Protein AF-A0A8S8YPQ6-F1 (afdb_monomer_lite)

Secondary structure (DSSP, 8-state):
--PPPGGGPPPGGG--S--GGG--EEESSHHHHHHHHHHHHHHHHTEEESSSEE-SS-EEETT---HHHHHHHHHHHHSS-EEEHHHHHHHHHGGGHHHH-SSS--SPPPHHHHHHHHHHHHHHHHHS---GGGHHHHHHTT--TTTHHHHHHHHHHHHHHTTSHHHHHHHHHHHHHSTHHHHHHHHHTB-TTSSBPHHHHHHHHHTTS-HHHHHHHHHHHHHHHHHHHHHHHHH-SS--TT-S-TTSHHHHHHHHHHH---SSHHHHHHHHHHHHT--

Sequence (279 aa):
MVTAPASERTNLQDWDGLLPSEVVLLTFTNRAADEMKDRLRRTISRIRPGPLGEDSKHRYDPRVKSQGFIEQLLTLLEDAPIGTIDSFLSQLVSPYRGKLGDALSRENVSDAARAILVETSLRTIWRLASDRSRIGDAVDAGIPAHIATEVLSARDRVAQHYSGRTSASRVLRALVGKSVFVEESSRKVMDEEGNVDRDKLLAMIMSSIEEADIDEQAERVQKIIRVVFETIKECIQTPSASGWAAETRMACLEELDRTGPPTDSWGKLCWMGHVLTVP

Radius of gyration: 28.09 Å; chains: 1; bounding box: 68×52×74 Å

Structure (mmCIF, N/CA/C/O backbone):
data_AF-A0A8S8YPQ6-F1
#
_entry.id   AF-A0A8S8YPQ6-F1
#
loop_
_atom_site.group_PDB
_atom_site.id
_atom_site.type_symbol
_atom_site.label_atom_id
_atom_site.label_alt_id
_atom_site.label_comp_id
_atom_site.label_asym_id
_atom_site.label_entity_id
_atom_site.label_seq_id
_atom_site.pdbx_PDB_ins_code
_atom_site.Cartn_x
_atom_site.Cartn_y
_atom_site.Cartn_z
_atom_site.occupancy
_atom_site.B_iso_or_equiv
_atom_site.auth_seq_id
_atom_site.auth_comp_id
_atom_site.auth_asym_id
_atom_site.auth_atom_id
_atom_site.pdbx_PDB_model_num
ATOM 1 N N . MET A 1 1 ? 8.132 20.232 -25.615 1.00 40.09 1 MET A N 1
ATOM 2 C CA . MET A 1 1 ? 9.368 19.432 -25.744 1.00 40.09 1 MET A CA 1
ATOM 3 C C . MET A 1 1 ? 9.421 18.886 -27.156 1.00 40.09 1 MET A C 1
ATOM 5 O O . MET A 1 1 ? 8.463 18.249 -27.571 1.00 40.09 1 MET A O 1
ATOM 9 N N . VAL A 1 2 ? 10.470 19.208 -27.914 1.00 37.50 2 VAL A N 1
ATOM 10 C CA . VAL A 1 2 ? 10.676 18.650 -29.257 1.00 37.50 2 VAL A CA 1
ATOM 11 C C . VAL A 1 2 ? 11.224 17.242 -29.062 1.00 37.50 2 VAL A C 1
ATOM 13 O O . VAL A 1 2 ? 12.357 17.078 -28.627 1.00 37.50 2 VAL A O 1
ATOM 16 N N . THR A 1 3 ? 10.404 16.223 -29.302 1.00 46.78 3 THR A N 1
ATOM 17 C CA . THR A 1 3 ? 10.884 14.840 -29.347 1.00 46.78 3 THR A CA 1
ATOM 18 C C . THR A 1 3 ? 11.813 14.664 -30.544 1.00 46.78 3 THR A C 1
ATOM 20 O O . THR A 1 3 ? 11.445 15.065 -31.649 1.00 46.78 3 THR A O 1
ATOM 23 N N . ALA A 1 4 ? 12.968 14.029 -30.335 1.00 46.19 4 ALA A N 1
ATOM 24 C CA . ALA A 1 4 ? 13.895 13.651 -31.399 1.00 46.19 4 ALA A CA 1
ATOM 25 C C . ALA A 1 4 ? 13.174 12.892 -32.543 1.00 46.19 4 ALA A C 1
ATOM 27 O O . ALA A 1 4 ? 12.188 12.176 -32.278 1.00 46.19 4 ALA A O 1
ATOM 28 N N . PRO A 1 5 ? 13.627 13.058 -33.803 1.00 50.69 5 PRO A N 1
ATOM 29 C CA . PRO A 1 5 ? 13.020 12.422 -34.969 1.00 50.69 5 PRO A CA 1
ATOM 30 C C . PRO A 1 5 ? 12.987 10.895 -34.819 1.00 50.69 5 PRO A C 1
ATOM 32 O O . PRO A 1 5 ? 13.851 10.293 -34.184 1.00 50.69 5 PRO A O 1
ATOM 35 N N . ALA A 1 6 ? 11.975 10.251 -35.410 1.00 54.47 6 ALA A N 1
ATOM 36 C CA . ALA A 1 6 ? 11.729 8.813 -35.258 1.00 54.47 6 ALA A CA 1
ATOM 37 C C . ALA A 1 6 ? 12.923 7.924 -35.666 1.00 54.47 6 ALA A C 1
ATOM 39 O O . ALA A 1 6 ? 13.038 6.815 -35.159 1.00 54.47 6 ALA A O 1
ATOM 40 N N . SER A 1 7 ? 13.830 8.417 -36.520 1.00 51.34 7 SER A N 1
ATOM 41 C CA . SER A 1 7 ? 15.036 7.698 -36.953 1.00 51.34 7 SER A CA 1
ATOM 42 C C . SER A 1 7 ? 16.126 7.574 -35.882 1.00 51.34 7 SER A C 1
ATOM 44 O O . SER A 1 7 ? 17.046 6.786 -36.060 1.00 51.34 7 SER A O 1
ATOM 46 N N . GLU A 1 8 ? 16.062 8.349 -34.794 1.00 55.31 8 GLU A N 1
ATOM 47 C CA . GLU A 1 8 ? 17.052 8.313 -33.702 1.00 55.31 8 GLU A CA 1
ATOM 48 C C . GLU A 1 8 ? 16.555 7.562 -32.456 1.00 55.31 8 GLU A C 1
ATOM 50 O O . GLU A 1 8 ? 17.304 7.409 -31.485 1.00 55.31 8 GLU A O 1
ATOM 55 N N . ARG A 1 9 ? 15.300 7.095 -32.478 1.00 60.25 9 ARG A N 1
ATOM 56 C CA . ARG A 1 9 ? 14.681 6.332 -31.392 1.00 60.25 9 ARG A CA 1
ATOM 57 C C . ARG A 1 9 ? 15.128 4.879 -31.467 1.00 60.25 9 ARG A C 1
ATOM 59 O O . ARG A 1 9 ? 14.845 4.192 -32.443 1.00 60.25 9 ARG A O 1
ATOM 66 N N . THR A 1 10 ? 15.789 4.410 -30.418 1.00 68.12 10 THR A N 1
ATOM 67 C CA . THR A 1 10 ? 16.127 2.992 -30.275 1.00 68.12 10 THR A CA 1
ATOM 68 C C . THR A 1 10 ? 14.896 2.243 -29.769 1.00 68.12 10 THR A C 1
ATOM 70 O O . THR A 1 10 ? 14.124 2.788 -28.972 1.00 68.12 10 THR A O 1
ATOM 73 N N . ASN A 1 11 ? 14.694 1.006 -30.228 1.00 75.12 11 ASN A N 1
ATOM 74 C CA . ASN A 1 11 ? 13.722 0.113 -29.609 1.00 75.12 11 ASN A CA 1
ATOM 75 C C . ASN A 1 11 ? 14.194 -0.201 -28.182 1.00 75.12 11 ASN A C 1
ATOM 77 O O . ASN A 1 11 ? 15.289 -0.723 -27.992 1.00 75.12 11 ASN A O 1
ATOM 81 N N . LEU A 1 12 ? 13.380 0.145 -27.184 1.00 73.81 12 LEU A N 1
ATOM 82 C CA . LEU A 1 12 ? 13.720 -0.055 -25.774 1.00 73.81 12 LEU A CA 1
ATOM 83 C C . LEU A 1 12 ? 13.821 -1.543 -25.404 1.00 73.81 12 LEU A C 1
ATOM 85 O O . LEU A 1 12 ? 14.496 -1.863 -24.438 1.00 73.81 12 LEU A O 1
ATOM 89 N N . GLN A 1 13 ? 13.202 -2.439 -26.182 1.00 70.50 13 GLN A N 1
ATOM 90 C CA . GLN A 1 13 ? 13.309 -3.892 -25.992 1.00 70.50 13 GLN A CA 1
ATOM 91 C C . GLN A 1 13 ? 14.679 -4.455 -26.393 1.00 70.50 13 GLN A C 1
ATOM 93 O O . GLN A 1 13 ? 15.056 -5.520 -25.925 1.00 70.50 13 GLN A O 1
ATOM 98 N N . ASP A 1 14 ? 15.437 -3.732 -27.224 1.00 76.19 14 ASP A N 1
ATOM 99 C CA . ASP A 1 14 ? 16.777 -4.143 -27.666 1.00 76.19 14 ASP A CA 1
ATOM 100 C C . ASP A 1 14 ? 17.873 -3.643 -26.700 1.00 76.19 14 ASP A C 1
ATOM 102 O O . ASP A 1 14 ? 19.067 -3.672 -27.022 1.00 76.19 14 ASP A O 1
ATOM 106 N N . TRP A 1 15 ? 17.475 -3.075 -25.557 1.00 81.62 15 TRP A N 1
ATOM 107 C CA . TRP A 1 15 ? 18.377 -2.601 -24.518 1.00 81.62 15 TRP A CA 1
ATOM 108 C C . TRP A 1 15 ? 18.611 -3.709 -23.492 1.00 81.62 15 TRP A C 1
ATOM 110 O O . TRP A 1 15 ? 17.717 -4.063 -22.736 1.00 81.62 15 TRP A O 1
ATOM 120 N N . ASP A 1 16 ? 19.845 -4.207 -23.421 1.00 74.75 16 ASP A N 1
ATOM 121 C CA . ASP A 1 16 ? 20.225 -5.304 -22.515 1.00 74.75 16 ASP A CA 1
ATOM 122 C C . ASP A 1 16 ? 20.365 -4.878 -21.035 1.00 74.75 16 ASP A C 1
ATOM 124 O O . ASP A 1 16 ? 20.815 -5.656 -20.193 1.00 74.75 16 ASP A O 1
ATOM 128 N N . GLY A 1 17 ? 20.077 -3.616 -20.702 1.00 79.06 17 GLY A N 1
ATOM 129 C CA . GLY A 1 17 ? 20.197 -3.077 -19.347 1.00 79.06 17 GLY A CA 1
ATOM 130 C C . GLY A 1 17 ? 18.844 -2.724 -18.735 1.00 79.06 17 GLY A C 1
ATOM 131 O O . GLY A 1 17 ? 17.833 -2.672 -19.419 1.00 79.06 17 GLY A O 1
ATOM 132 N N . LEU A 1 18 ? 18.837 -2.390 -17.445 1.00 84.31 18 LEU A N 1
ATOM 133 C CA . LEU A 1 18 ? 17.628 -1.867 -16.805 1.00 84.31 18 LEU A CA 1
ATOM 134 C C . LEU A 1 18 ? 17.341 -0.439 -17.282 1.00 84.31 18 LEU A C 1
ATOM 136 O O . LEU A 1 18 ? 18.245 0.404 -17.363 1.00 84.31 18 LEU A O 1
ATOM 140 N N . LEU A 1 19 ? 16.077 -0.167 -17.581 1.00 88.56 19 LE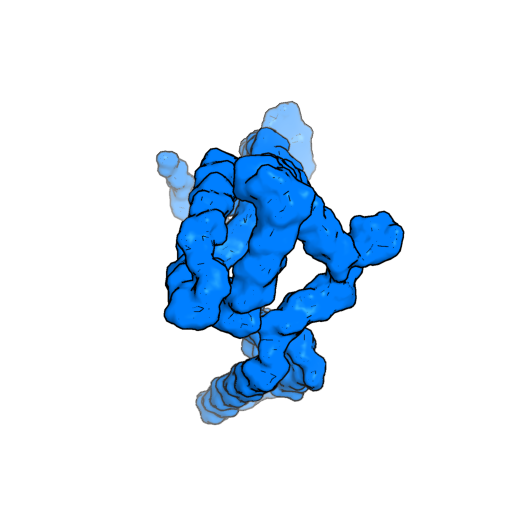U A N 1
ATOM 141 C CA . LEU A 1 19 ? 15.560 1.162 -17.879 1.00 88.56 19 LEU A CA 1
ATOM 142 C C . LEU A 1 19 ? 15.279 1.934 -16.579 1.00 88.56 19 LEU A C 1
ATOM 144 O O . LEU A 1 19 ? 15.012 1.327 -15.542 1.00 88.56 19 LEU A O 1
ATOM 148 N N . PRO A 1 20 ? 15.267 3.282 -16.604 1.00 89.06 20 PRO A N 1
ATOM 149 C CA . PRO A 1 20 ? 14.927 4.083 -15.426 1.00 89.06 20 PRO A CA 1
ATOM 150 C C . PRO A 1 20 ? 13.582 3.706 -14.788 1.00 89.06 20 PRO A C 1
ATOM 152 O O . PRO A 1 20 ? 13.457 3.738 -13.571 1.00 89.06 20 PRO A O 1
ATOM 155 N N . SER A 1 21 ? 12.598 3.299 -15.592 1.00 83.25 21 SER A N 1
ATOM 156 C CA . SER A 1 21 ? 11.284 2.838 -15.128 1.00 83.25 21 SER A CA 1
ATOM 157 C C . SER A 1 21 ? 11.306 1.478 -14.419 1.00 83.25 21 SER A C 1
ATOM 159 O O . SER A 1 21 ? 10.355 1.147 -13.720 1.00 83.25 21 SER A O 1
ATOM 161 N N . GLU A 1 22 ? 12.366 0.689 -14.596 1.00 84.62 22 GLU A N 1
ATOM 162 C CA . GLU A 1 22 ? 12.512 -0.670 -14.053 1.00 84.62 22 GLU A CA 1
ATOM 163 C C . GLU A 1 22 ? 13.354 -0.703 -12.770 1.00 84.62 22 GLU A C 1
ATOM 165 O O . GLU A 1 22 ? 13.503 -1.749 -12.140 1.00 84.62 22 GLU A O 1
ATOM 170 N N . VAL A 1 23 ? 13.909 0.441 -12.362 1.00 87.69 23 VAL A N 1
ATOM 171 C CA . VAL A 1 23 ? 14.747 0.566 -11.167 1.00 87.69 23 VAL A CA 1
ATOM 172 C C . VAL A 1 23 ? 14.043 1.431 -10.136 1.00 87.69 23 VAL A C 1
ATOM 174 O O . VAL A 1 23 ? 13.760 2.599 -10.386 1.00 87.69 23 VAL A O 1
ATOM 177 N N . VAL A 1 24 ? 13.829 0.878 -8.943 1.00 89.69 24 VAL A N 1
ATOM 178 C CA . VAL A 1 24 ? 13.277 1.614 -7.800 1.00 89.69 24 VAL A CA 1
ATOM 179 C C . VAL A 1 24 ? 14.407 2.222 -6.975 1.00 89.69 24 VAL A C 1
ATOM 181 O O . VAL A 1 24 ? 15.317 1.516 -6.538 1.00 89.69 24 VAL A O 1
ATOM 184 N N . LEU A 1 25 ? 14.330 3.530 -6.720 1.00 91.38 25 LEU A N 1
ATOM 185 C CA . LEU A 1 25 ? 15.260 4.246 -5.847 1.00 91.38 25 LEU A CA 1
ATOM 186 C C . LEU A 1 25 ? 14.498 4.864 -4.677 1.00 91.38 25 LEU A C 1
ATOM 188 O O . LEU A 1 25 ? 13.709 5.793 -4.849 1.00 91.38 25 LEU A O 1
ATOM 192 N N . LEU A 1 26 ? 14.775 4.362 -3.473 1.00 93.31 26 LEU A N 1
ATOM 193 C CA . LEU A 1 26 ? 14.114 4.792 -2.243 1.00 93.31 26 LEU A CA 1
ATOM 194 C C . LEU A 1 26 ? 15.039 5.644 -1.382 1.00 93.31 26 LEU A C 1
ATOM 196 O O . LEU A 1 26 ? 16.201 5.304 -1.159 1.00 93.31 26 LEU A O 1
ATOM 200 N N . THR A 1 27 ? 14.501 6.738 -0.852 1.00 90.19 27 THR A N 1
ATOM 201 C CA . THR A 1 27 ? 15.183 7.589 0.126 1.00 90.19 27 THR A CA 1
ATOM 202 C C . THR A 1 27 ? 14.306 7.842 1.353 1.00 90.19 27 THR A C 1
ATOM 204 O O . THR A 1 27 ? 13.112 7.546 1.371 1.00 90.19 27 THR A O 1
ATOM 207 N N . PHE A 1 28 ? 14.898 8.404 2.407 1.00 87.06 28 PHE A N 1
ATOM 208 C CA . PHE A 1 28 ? 14.157 8.780 3.615 1.00 87.06 28 PHE A CA 1
ATOM 209 C C . PHE A 1 28 ? 13.445 10.132 3.503 1.00 87.06 28 PHE A C 1
ATOM 211 O O . PHE A 1 28 ? 12.551 10.413 4.293 1.00 87.06 28 PHE A O 1
ATOM 218 N N . THR A 1 29 ? 13.841 11.002 2.569 1.00 87.75 29 THR A N 1
ATOM 219 C CA . THR A 1 29 ? 13.284 12.361 2.477 1.00 87.75 29 THR A CA 1
ATOM 220 C C . THR A 1 29 ? 13.069 12.768 1.029 1.00 87.75 29 THR A C 1
ATOM 222 O O . THR A 1 29 ? 13.894 12.461 0.173 1.00 87.75 29 THR A O 1
ATOM 225 N N . ASN A 1 30 ? 12.011 13.539 0.764 1.00 87.00 30 ASN A N 1
ATOM 226 C CA . ASN A 1 30 ? 11.732 14.051 -0.583 1.00 87.00 30 ASN A CA 1
ATOM 227 C C . ASN A 1 30 ? 12.931 14.821 -1.156 1.00 87.00 30 ASN A C 1
ATOM 229 O O . ASN A 1 30 ? 13.312 14.608 -2.296 1.00 87.00 30 ASN A O 1
ATOM 233 N N . ARG A 1 31 ? 13.612 15.616 -0.320 1.00 92.81 31 ARG A N 1
ATOM 234 C CA . ARG A 1 31 ? 14.809 16.362 -0.728 1.00 92.81 31 ARG A CA 1
ATOM 235 C C . ARG A 1 31 ? 15.935 15.452 -1.229 1.00 92.81 31 ARG A C 1
ATOM 237 O O . ARG A 1 31 ? 16.600 15.801 -2.198 1.00 92.81 31 ARG A O 1
ATOM 244 N N . ALA A 1 32 ? 16.163 14.314 -0.575 1.00 92.56 32 ALA A N 1
ATOM 245 C CA . ALA A 1 32 ? 17.176 13.357 -1.014 1.00 92.56 32 ALA A CA 1
ATOM 246 C C . ALA A 1 32 ? 16.765 12.657 -2.320 1.00 92.56 32 ALA A C 1
ATOM 248 O O . ALA A 1 32 ? 17.616 12.432 -3.177 1.00 92.56 32 ALA A O 1
ATOM 249 N N . ALA A 1 33 ? 15.476 12.342 -2.494 1.00 92.62 33 ALA A N 1
ATOM 250 C CA . ALA A 1 33 ? 14.962 11.801 -3.754 1.00 92.62 33 ALA A CA 1
ATOM 251 C C . ALA A 1 33 ? 15.146 12.800 -4.910 1.00 92.62 33 ALA A C 1
ATOM 253 O O . ALA A 1 33 ? 15.689 12.427 -5.950 1.00 92.62 33 ALA A O 1
ATOM 254 N N . ASP A 1 34 ? 14.783 14.068 -4.696 1.00 92.75 34 ASP A N 1
ATOM 255 C CA . ASP A 1 34 ? 14.944 15.145 -5.678 1.00 92.75 34 ASP A CA 1
ATOM 256 C C . ASP A 1 34 ? 16.421 15.342 -6.051 1.00 92.75 34 ASP A C 1
ATOM 258 O O . ASP A 1 34 ? 16.768 15.392 -7.231 1.00 92.75 34 ASP A O 1
ATOM 262 N N . GLU A 1 35 ? 17.319 15.374 -5.058 1.00 95.38 35 GLU A N 1
ATOM 263 C CA . GLU A 1 35 ? 18.763 15.486 -5.289 1.00 95.38 35 GLU A CA 1
ATOM 264 C C . GLU A 1 35 ? 19.313 14.301 -6.100 1.00 95.38 35 GLU A C 1
ATOM 266 O O . GLU A 1 35 ? 20.130 14.489 -7.008 1.00 95.38 35 GLU A O 1
ATOM 271 N N . MET A 1 36 ? 18.853 13.080 -5.812 1.00 93.38 36 MET A N 1
ATOM 272 C CA . MET A 1 36 ? 19.252 11.887 -6.559 1.00 93.38 36 MET A CA 1
ATOM 273 C C . MET A 1 36 ? 18.719 11.910 -7.995 1.00 93.38 36 MET A C 1
ATOM 275 O O . MET A 1 36 ? 19.482 11.602 -8.915 1.00 93.38 36 MET A O 1
ATOM 279 N N . LYS A 1 37 ? 17.466 12.334 -8.214 1.00 93.06 37 LYS A N 1
ATOM 280 C CA . LYS A 1 37 ? 16.882 12.510 -9.556 1.00 93.06 37 LYS A CA 1
ATOM 281 C C . LYS A 1 37 ? 17.685 13.529 -10.367 1.00 93.06 37 LYS A C 1
ATOM 283 O O . LYS A 1 37 ? 18.090 13.247 -11.496 1.00 93.06 37 LYS A O 1
ATOM 288 N N . ASP A 1 38 ? 18.014 14.666 -9.761 1.00 95.00 38 ASP A N 1
ATOM 289 C CA . ASP A 1 38 ? 18.855 15.707 -10.352 1.00 95.00 38 ASP A CA 1
ATOM 290 C C . ASP A 1 38 ? 20.253 15.198 -10.711 1.00 95.00 38 ASP A C 1
ATOM 292 O O . ASP A 1 38 ? 20.774 15.466 -11.800 1.00 95.00 38 ASP A O 1
ATOM 296 N N . ARG A 1 39 ? 20.884 14.452 -9.798 1.00 94.44 39 ARG A N 1
ATOM 297 C CA . ARG A 1 39 ? 22.213 13.880 -10.018 1.00 94.44 39 ARG A CA 1
ATOM 298 C C . ARG A 1 39 ? 22.193 12.878 -11.169 1.00 94.44 39 ARG A C 1
ATOM 300 O O . ARG A 1 39 ? 23.048 12.974 -12.046 1.00 94.44 39 ARG A O 1
ATOM 307 N N . LEU A 1 40 ? 21.209 11.980 -11.209 1.00 94.25 40 LEU A N 1
ATOM 308 C CA . LEU A 1 40 ? 21.025 11.026 -12.304 1.00 94.25 40 LEU A CA 1
ATOM 309 C C . LEU A 1 40 ? 20.797 11.742 -13.634 1.00 94.25 40 LEU A C 1
ATOM 311 O O . LEU A 1 40 ? 21.467 11.419 -14.613 1.00 94.25 40 LEU A O 1
ATOM 315 N N . ARG A 1 41 ? 19.949 12.777 -13.659 1.00 94.62 41 ARG A N 1
ATOM 316 C CA . ARG A 1 41 ? 19.711 13.598 -14.853 1.00 94.62 41 ARG A CA 1
ATOM 317 C C . ARG A 1 41 ? 21.008 14.206 -15.388 1.00 94.62 41 ARG A C 1
ATOM 319 O O . ARG A 1 41 ? 21.280 14.117 -16.584 1.00 94.62 41 ARG A O 1
ATOM 326 N N . ARG A 1 42 ? 21.831 14.794 -14.510 1.00 93.69 42 ARG A N 1
ATOM 327 C CA . ARG A 1 42 ? 23.143 15.372 -14.871 1.00 93.69 42 ARG A CA 1
ATOM 328 C C . ARG A 1 42 ? 24.140 14.311 -15.331 1.00 93.69 42 ARG A C 1
ATOM 330 O O . ARG A 1 42 ? 24.946 14.576 -16.217 1.00 93.69 42 ARG A O 1
ATOM 337 N N . THR A 1 43 ? 24.122 13.126 -14.730 1.00 91.56 43 THR A N 1
ATOM 338 C CA . THR A 1 43 ? 25.008 12.030 -15.133 1.00 91.56 43 THR A CA 1
ATOM 339 C C . THR A 1 43 ? 24.610 11.471 -16.497 1.00 91.56 43 THR A C 1
ATOM 341 O O . THR A 1 43 ? 25.482 11.317 -17.347 1.00 91.56 43 THR A O 1
ATOM 344 N N . ILE A 1 44 ? 23.318 11.231 -16.735 1.00 91.25 44 ILE A N 1
ATOM 345 C CA . ILE A 1 44 ? 22.795 10.698 -18.001 1.00 91.25 44 ILE A CA 1
ATOM 346 C C . ILE A 1 44 ? 23.011 11.696 -19.143 1.00 91.25 44 ILE A C 1
ATOM 348 O O . ILE A 1 44 ? 23.458 11.304 -20.217 1.00 91.25 44 ILE A O 1
ATOM 352 N N . SER A 1 45 ? 22.794 12.995 -18.914 1.00 91.81 45 SER A N 1
ATOM 353 C CA . SER A 1 45 ? 22.963 14.018 -19.957 1.00 91.81 45 SER A CA 1
ATOM 354 C C . SER A 1 45 ? 24.406 14.178 -20.450 1.00 91.81 45 SER A C 1
ATOM 356 O O . SER A 1 45 ? 24.624 14.637 -21.575 1.00 91.81 45 SER A O 1
ATOM 358 N N . ARG A 1 46 ? 25.397 13.774 -19.641 1.00 92.44 46 ARG A N 1
ATOM 359 C CA . ARG A 1 46 ? 26.819 13.738 -20.021 1.00 92.44 46 ARG A CA 1
ATOM 360 C C . ARG A 1 46 ? 27.185 12.513 -20.858 1.00 92.44 46 ARG A C 1
ATOM 362 O O . ARG A 1 46 ? 28.278 12.500 -21.424 1.00 92.44 46 ARG A O 1
ATOM 369 N N . ILE A 1 47 ? 26.324 11.496 -20.936 1.00 90.81 47 ILE A N 1
ATOM 370 C CA . ILE A 1 47 ? 26.621 10.274 -21.686 1.00 90.81 47 ILE A CA 1
ATOM 371 C C . ILE A 1 47 ? 26.633 10.582 -23.188 1.00 90.81 47 ILE A C 1
ATOM 373 O O . ILE A 1 47 ? 25.830 11.376 -23.681 1.00 90.81 47 ILE A O 1
ATOM 377 N N . ARG A 1 48 ? 27.564 9.983 -23.928 1.00 88.38 48 ARG A N 1
ATOM 378 C CA . ARG A 1 48 ? 27.668 10.053 -25.389 1.00 88.38 48 ARG A CA 1
ATOM 379 C C . ARG A 1 48 ? 27.947 8.657 -25.964 1.00 88.38 48 ARG A C 1
ATOM 381 O O . ARG A 1 48 ? 28.624 7.868 -25.308 1.00 88.38 48 ARG A O 1
ATOM 388 N N . PRO A 1 49 ? 27.451 8.342 -27.172 1.00 86.38 49 PRO A N 1
ATOM 389 C CA . PRO A 1 49 ? 27.825 7.117 -27.869 1.00 86.38 49 PRO A CA 1
ATOM 390 C C . PRO A 1 49 ? 29.322 7.144 -28.200 1.00 86.38 49 PRO A C 1
ATOM 392 O O . PRO A 1 49 ? 29.838 8.173 -28.643 1.00 86.38 49 PRO A O 1
ATOM 395 N N . GLY A 1 50 ? 30.026 6.032 -27.989 1.00 84.62 50 GLY A N 1
ATOM 396 C CA . GLY A 1 50 ? 31.448 5.920 -28.328 1.00 84.62 50 GLY A CA 1
ATOM 397 C C . GLY A 1 50 ? 32.214 4.900 -27.482 1.00 84.62 50 GLY A C 1
ATOM 398 O O . GLY A 1 50 ? 31.638 4.289 -26.587 1.00 84.62 50 GLY A O 1
ATOM 399 N N . PRO A 1 51 ? 33.514 4.690 -27.751 1.00 83.56 51 PRO A N 1
ATOM 400 C CA . PRO A 1 51 ? 34.347 3.793 -26.953 1.00 83.56 51 PRO A CA 1
ATOM 401 C C . PRO A 1 51 ? 34.411 4.252 -25.491 1.00 83.56 51 PRO A C 1
ATOM 403 O O . PRO A 1 51 ? 34.377 5.449 -25.220 1.00 83.56 51 PRO A O 1
ATOM 406 N N . LEU A 1 52 ? 34.519 3.300 -24.557 1.00 87.75 52 LEU A N 1
ATOM 407 C CA . LEU A 1 52 ? 34.590 3.579 -23.116 1.00 87.75 52 LEU A CA 1
ATOM 408 C C . LEU A 1 52 ? 35.654 4.640 -22.807 1.00 87.75 52 LEU A C 1
ATOM 410 O O . LEU A 1 52 ? 36.836 4.444 -23.086 1.00 87.75 52 LEU A O 1
ATOM 414 N N . GLY A 1 53 ? 35.232 5.742 -22.192 1.00 85.06 53 GLY A N 1
ATOM 415 C CA . GLY A 1 53 ? 36.122 6.828 -21.794 1.00 85.06 53 GLY A CA 1
ATOM 416 C C . GLY A 1 53 ? 35.370 7.963 -21.110 1.00 85.06 53 GLY A C 1
ATOM 417 O O . GLY A 1 53 ? 34.152 8.077 -21.222 1.00 85.06 53 GLY A O 1
ATOM 418 N N . GLU A 1 54 ? 36.083 8.822 -20.391 1.00 86.62 54 GLU A N 1
ATOM 419 C CA . GLU A 1 54 ? 35.513 10.026 -19.785 1.00 86.62 54 GLU A CA 1
ATOM 420 C C . GLU A 1 54 ? 36.430 11.220 -20.053 1.00 86.62 54 GLU A C 1
ATOM 422 O O . GLU A 1 54 ? 37.649 11.123 -19.934 1.00 86.62 54 GLU A O 1
ATOM 427 N N . ASP A 1 55 ? 35.823 12.342 -20.418 1.00 85.31 55 ASP A N 1
ATOM 428 C CA . ASP A 1 55 ? 36.446 13.660 -20.459 1.00 85.31 55 ASP A CA 1
ATOM 429 C C . ASP A 1 55 ? 35.704 14.593 -19.481 1.00 85.31 55 ASP A C 1
ATOM 431 O O . ASP A 1 55 ? 34.598 14.311 -19.009 1.00 85.31 55 ASP A O 1
ATOM 435 N N . SER A 1 56 ? 36.300 15.751 -19.210 1.00 77.44 56 SER A N 1
ATOM 436 C CA . SER A 1 56 ? 35.792 16.848 -18.383 1.00 77.44 56 SER A CA 1
ATOM 437 C C . SER A 1 56 ? 34.308 17.175 -18.595 1.00 77.44 56 SER A C 1
ATOM 439 O O . SER A 1 56 ? 33.627 17.572 -17.649 1.00 77.44 56 SER A O 1
ATOM 441 N N . LYS A 1 57 ? 33.778 16.987 -19.812 1.00 83.38 57 LYS A N 1
ATOM 442 C CA . LYS A 1 57 ? 32.374 17.270 -20.150 1.00 83.38 57 LYS A CA 1
ATOM 443 C C . LYS A 1 57 ? 31.517 16.030 -20.394 1.00 83.38 57 LYS A C 1
ATOM 445 O O . LYS A 1 57 ? 30.345 16.048 -20.026 1.00 83.38 57 LYS A O 1
ATOM 450 N N . HIS A 1 58 ? 32.068 14.958 -20.957 1.00 88.00 58 HIS A N 1
ATOM 451 C CA . HIS A 1 58 ? 31.275 13.834 -21.465 1.00 88.00 58 HIS A CA 1
ATOM 452 C C . HIS A 1 58 ? 31.822 12.485 -21.016 1.00 88.00 58 HIS A C 1
ATOM 454 O O . HIS A 1 58 ? 33.030 12.300 -20.908 1.00 88.00 58 HIS A O 1
ATOM 460 N N . ARG A 1 59 ? 30.918 11.528 -20.818 1.00 88.81 59 ARG A N 1
ATOM 461 C CA . ARG A 1 59 ? 31.244 10.121 -20.592 1.00 88.81 59 ARG A CA 1
ATOM 462 C C . ARG A 1 59 ? 30.815 9.322 -21.815 1.00 88.81 59 ARG A C 1
ATOM 464 O O . ARG A 1 59 ? 29.645 9.344 -22.176 1.00 88.81 59 ARG A O 1
ATOM 471 N N . TYR A 1 60 ? 31.740 8.626 -22.447 1.00 87.56 60 TYR A N 1
ATOM 472 C CA . TYR A 1 60 ? 31.468 7.800 -23.613 1.00 87.56 60 TYR A CA 1
ATOM 473 C C . TYR A 1 60 ? 31.148 6.368 -23.180 1.00 87.56 60 TYR A C 1
ATOM 475 O O . TYR A 1 60 ? 31.860 5.787 -22.355 1.00 87.56 60 TYR A O 1
ATOM 483 N N . ASP A 1 61 ? 30.054 5.820 -23.706 1.00 85.88 61 ASP A N 1
ATOM 484 C CA . ASP A 1 61 ? 29.601 4.460 -23.414 1.00 85.88 61 ASP A CA 1
ATOM 485 C C . ASP A 1 61 ? 29.249 3.723 -24.721 1.00 85.88 61 ASP A C 1
ATOM 487 O O . ASP A 1 61 ? 28.385 4.193 -25.468 1.00 85.88 61 ASP A O 1
ATOM 491 N N . PRO A 1 62 ? 29.881 2.569 -25.010 1.00 84.25 62 PRO A N 1
ATOM 492 C CA . PRO A 1 62 ? 29.688 1.842 -26.262 1.00 84.25 62 PRO A CA 1
ATOM 493 C C . PRO A 1 62 ? 28.326 1.154 -26.330 1.00 84.25 62 PRO A C 1
ATOM 495 O O . PRO A 1 62 ? 27.887 0.777 -27.414 1.00 84.25 62 PRO A O 1
ATOM 498 N N . ARG A 1 63 ? 27.642 0.996 -25.190 1.00 82.25 63 ARG A N 1
ATOM 499 C CA . ARG A 1 63 ? 26.284 0.444 -25.140 1.00 82.25 63 ARG A CA 1
ATOM 500 C C . ARG A 1 63 ? 25.265 1.447 -25.678 1.00 82.25 63 ARG A C 1
ATOM 502 O O . ARG A 1 63 ? 24.231 1.056 -26.210 1.00 82.25 63 ARG A O 1
ATOM 509 N N . VAL A 1 64 ? 25.557 2.745 -25.583 1.00 84.38 64 VAL A N 1
ATOM 510 C CA . VAL A 1 64 ? 24.691 3.802 -26.106 1.00 84.38 64 VAL A CA 1
ATOM 511 C C . VAL A 1 64 ? 24.930 3.951 -27.605 1.00 84.38 64 VAL A C 1
ATOM 513 O O . VAL A 1 64 ? 26.004 4.359 -28.035 1.00 84.38 64 VAL A O 1
ATOM 516 N N . LYS A 1 65 ? 23.911 3.625 -28.408 1.00 76.81 65 LYS A N 1
ATOM 517 C CA . LYS A 1 65 ? 24.005 3.611 -29.879 1.00 76.81 65 LYS A CA 1
ATOM 518 C C . LYS A 1 65 ? 23.733 4.975 -30.528 1.00 76.81 65 LYS A C 1
ATOM 520 O O . LYS A 1 65 ? 24.236 5.239 -31.615 1.00 76.81 65 LYS A O 1
ATOM 525 N N . SER A 1 66 ? 22.957 5.852 -29.886 1.00 83.31 66 SER A N 1
ATOM 526 C CA . SER A 1 66 ? 22.549 7.148 -30.451 1.00 83.31 66 SER A CA 1
ATOM 527 C C . SER A 1 66 ? 22.368 8.228 -29.377 1.00 83.31 66 SER A C 1
ATOM 529 O O . SER A 1 66 ? 22.193 7.929 -28.196 1.00 83.31 66 SER A O 1
ATOM 531 N N . GLN A 1 67 ? 22.385 9.503 -29.789 1.00 81.50 67 GLN A N 1
ATOM 532 C CA . GLN A 1 67 ? 21.966 10.615 -28.923 1.00 81.50 67 GLN A CA 1
ATOM 533 C C . GLN A 1 67 ? 20.471 10.560 -28.591 1.00 81.50 67 GLN A C 1
ATOM 535 O O . GLN A 1 67 ? 20.098 10.826 -27.452 1.00 81.50 67 GLN A O 1
ATOM 540 N N . GLY A 1 68 ? 19.627 10.144 -29.542 1.00 84.06 68 GLY A N 1
ATOM 541 C CA . GLY A 1 68 ? 18.189 9.990 -29.313 1.00 84.06 68 GLY A CA 1
ATOM 542 C C . GLY A 1 68 ? 17.858 9.031 -28.165 1.00 84.06 68 GLY A C 1
ATOM 543 O O . GLY A 1 68 ? 16.916 9.287 -27.418 1.00 84.06 68 GLY A O 1
ATOM 544 N N . PHE A 1 69 ? 18.674 7.994 -27.945 1.00 85.56 69 PHE A N 1
ATOM 545 C CA . PHE A 1 69 ? 18.516 7.094 -26.800 1.00 85.56 69 PHE A CA 1
ATOM 546 C C . PHE A 1 69 ? 18.722 7.796 -25.448 1.00 85.56 69 PHE A C 1
ATOM 548 O O . PHE A 1 69 ? 18.003 7.521 -24.493 1.00 85.56 69 PHE A O 1
ATOM 555 N N . ILE A 1 70 ? 19.653 8.747 -25.355 1.00 88.69 70 ILE A N 1
ATOM 556 C CA . ILE A 1 70 ? 19.884 9.507 -24.115 1.00 88.69 70 ILE A CA 1
ATOM 557 C C . ILE A 1 70 ? 18.682 10.398 -23.797 1.00 88.69 70 ILE A C 1
ATOM 559 O O . ILE A 1 70 ? 18.247 10.447 -22.649 1.00 88.69 70 ILE A O 1
ATOM 563 N N . GLU A 1 71 ? 18.099 11.046 -24.806 1.00 88.31 71 GLU A N 1
ATOM 564 C CA . GLU A 1 71 ? 16.870 11.832 -24.635 1.00 88.31 71 GLU A CA 1
ATOM 565 C C . GLU A 1 71 ? 15.681 10.953 -24.209 1.00 88.31 71 GLU A C 1
ATOM 567 O O . GLU A 1 71 ? 14.874 11.353 -23.365 1.00 88.31 71 GLU A O 1
ATOM 572 N N . GLN A 1 72 ? 15.594 9.721 -24.727 1.00 88.12 72 GLN A N 1
ATOM 573 C CA . GLN A 1 72 ? 14.613 8.735 -24.264 1.00 88.12 72 GLN A CA 1
ATOM 574 C C . GLN A 1 72 ? 14.837 8.366 -22.792 1.00 88.12 72 GLN A C 1
ATOM 576 O O . GLN A 1 72 ? 13.883 8.402 -22.020 1.00 88.12 72 GLN A O 1
ATOM 581 N N . LEU A 1 73 ? 16.076 8.084 -22.372 1.00 89.12 73 LEU A N 1
ATOM 582 C CA . LEU A 1 73 ? 16.396 7.790 -20.968 1.00 89.12 73 LEU A CA 1
ATOM 583 C C . LEU A 1 73 ? 16.060 8.961 -20.038 1.00 89.12 73 LEU A C 1
ATOM 585 O O . LEU A 1 73 ? 15.515 8.744 -18.961 1.00 89.12 73 LEU A O 1
ATOM 589 N N . LEU A 1 74 ? 16.351 10.199 -20.449 1.00 91.62 74 LEU A N 1
ATOM 590 C CA . LEU A 1 74 ? 15.991 11.395 -19.683 1.00 91.62 74 LEU A CA 1
ATOM 591 C C . LEU A 1 74 ? 14.475 11.568 -19.566 1.00 91.62 74 LEU A C 1
ATOM 593 O O . LEU A 1 74 ? 14.000 12.001 -18.522 1.00 91.62 74 LEU A O 1
ATOM 597 N N . THR A 1 75 ? 13.725 11.203 -20.608 1.00 91.12 75 THR A N 1
ATOM 598 C CA . THR A 1 75 ? 12.258 11.209 -20.572 1.00 91.12 75 THR A CA 1
ATOM 599 C C . THR A 1 75 ? 11.733 10.135 -19.617 1.00 91.12 75 THR A C 1
ATOM 601 O O . THR A 1 75 ? 10.907 10.437 -18.767 1.00 91.12 75 THR A O 1
ATOM 604 N N . LEU A 1 76 ? 12.259 8.907 -19.692 1.00 90.38 76 LEU A N 1
ATOM 605 C CA . LEU A 1 76 ? 11.888 7.810 -18.787 1.00 90.38 76 LEU A CA 1
ATOM 606 C C . LEU A 1 76 ? 12.252 8.103 -17.325 1.00 90.38 76 LEU A C 1
ATOM 608 O O . LEU A 1 76 ? 11.566 7.641 -16.420 1.00 90.38 76 LEU A O 1
ATOM 612 N N . LEU A 1 77 ? 13.315 8.876 -17.083 1.00 91.94 77 LEU A N 1
ATOM 613 C CA . LEU A 1 77 ? 13.709 9.299 -15.740 1.00 91.94 77 LEU A CA 1
ATOM 614 C C . LEU A 1 77 ? 12.658 10.205 -15.080 1.00 91.94 77 LEU A C 1
ATOM 616 O O . LEU A 1 77 ? 12.607 10.264 -13.853 1.00 91.94 77 LEU A O 1
ATOM 620 N N . GLU A 1 78 ? 11.830 10.919 -15.853 1.00 87.44 78 GLU A N 1
ATOM 621 C CA . GLU A 1 78 ? 10.802 11.785 -15.268 1.00 87.44 78 GLU A CA 1
ATOM 622 C C . GLU A 1 78 ? 9.748 10.996 -14.496 1.00 87.44 78 GLU A C 1
ATOM 624 O O . GLU A 1 78 ? 9.375 11.422 -13.400 1.00 87.44 78 GLU A O 1
ATOM 629 N N . ASP A 1 79 ? 9.376 9.832 -15.031 1.00 84.56 79 ASP A N 1
ATOM 630 C CA . ASP A 1 79 ? 8.366 8.925 -14.482 1.00 84.56 79 ASP A CA 1
ATOM 631 C C . ASP A 1 79 ? 8.981 7.729 -13.725 1.00 84.56 79 ASP A C 1
ATOM 633 O O . ASP A 1 79 ? 8.266 6.826 -13.286 1.00 84.56 79 ASP A O 1
ATOM 637 N N . ALA A 1 80 ? 10.310 7.699 -13.570 1.00 87.69 80 ALA A N 1
ATOM 638 C CA . ALA A 1 80 ? 11.006 6.638 -12.849 1.00 87.69 80 ALA A CA 1
ATOM 639 C C . ALA A 1 80 ? 10.603 6.612 -11.359 1.00 87.69 80 ALA A C 1
ATOM 641 O O . ALA A 1 80 ? 10.430 7.679 -10.759 1.00 87.69 80 ALA A O 1
ATOM 642 N N . PRO A 1 81 ? 10.507 5.424 -10.726 1.00 86.94 81 PRO A N 1
ATOM 643 C CA . PRO A 1 81 ? 10.118 5.282 -9.323 1.00 86.94 81 PRO A CA 1
ATOM 644 C C . PRO A 1 81 ? 11.264 5.690 -8.378 1.00 86.94 81 PRO A C 1
ATOM 646 O O . PRO A 1 81 ? 11.906 4.865 -7.725 1.00 86.94 81 PRO A O 1
ATOM 649 N N . ILE A 1 82 ? 11.517 6.999 -8.319 1.00 90.62 82 ILE A N 1
ATOM 650 C CA . ILE A 1 82 ? 12.506 7.667 -7.472 1.00 90.62 82 ILE A CA 1
ATOM 651 C C . ILE A 1 82 ? 11.746 8.511 -6.453 1.00 90.62 82 ILE A C 1
ATOM 653 O O . ILE A 1 82 ? 11.143 9.525 -6.799 1.00 90.62 82 ILE A O 1
ATOM 657 N N . GLY A 1 83 ? 11.772 8.107 -5.187 1.00 91.31 83 GLY A N 1
ATOM 658 C CA . GLY A 1 83 ? 10.954 8.755 -4.170 1.00 91.31 83 GLY A CA 1
ATOM 659 C C . GLY A 1 83 ? 11.305 8.335 -2.755 1.00 91.31 83 GLY A C 1
ATOM 660 O O . GLY A 1 83 ? 12.335 7.711 -2.491 1.00 91.31 83 GLY A O 1
ATOM 661 N N . THR A 1 84 ? 10.442 8.702 -1.816 1.00 90.50 84 THR A N 1
ATOM 662 C CA . THR A 1 84 ? 10.509 8.171 -0.455 1.00 90.50 84 THR A CA 1
ATOM 663 C C . THR A 1 84 ? 9.856 6.801 -0.365 1.00 90.50 84 THR A C 1
ATOM 665 O O . THR A 1 84 ? 8.994 6.464 -1.182 1.00 90.50 84 THR A O 1
ATOM 668 N N . ILE A 1 85 ? 10.217 6.036 0.667 1.00 84.44 85 ILE A N 1
ATOM 669 C CA . ILE A 1 85 ? 9.568 4.756 0.995 1.00 84.44 85 ILE A CA 1
ATOM 670 C C . ILE A 1 85 ? 8.038 4.919 1.030 1.00 84.44 85 ILE A C 1
ATOM 672 O O . ILE A 1 85 ? 7.324 4.139 0.403 1.00 84.44 85 ILE A O 1
ATOM 676 N N . ASP A 1 86 ? 7.532 5.980 1.667 1.00 77.25 86 ASP A N 1
ATOM 677 C CA . ASP A 1 86 ? 6.093 6.250 1.768 1.00 77.25 86 ASP A CA 1
ATOM 678 C C . ASP A 1 86 ? 5.431 6.488 0.408 1.00 77.25 86 ASP A C 1
ATOM 680 O O . ASP A 1 86 ? 4.334 5.985 0.146 1.00 77.25 86 ASP A O 1
ATOM 684 N N . SER A 1 87 ? 6.087 7.254 -0.470 1.00 80.81 87 SER A N 1
ATOM 685 C CA . SER A 1 87 ? 5.571 7.531 -1.814 1.00 80.81 87 SER A CA 1
ATOM 686 C C . SER A 1 87 ? 5.529 6.268 -2.674 1.00 80.81 87 SER A C 1
ATOM 688 O O . SER A 1 87 ? 4.530 6.024 -3.349 1.00 80.81 87 SER A O 1
ATOM 690 N N . PHE A 1 88 ? 6.551 5.415 -2.566 1.00 86.75 88 PHE A N 1
ATOM 691 C CA . PHE A 1 88 ? 6.617 4.145 -3.277 1.00 86.75 88 PHE A CA 1
ATOM 692 C C . PHE A 1 88 ? 5.550 3.163 -2.790 1.00 86.75 88 PHE A C 1
ATOM 694 O O . PHE A 1 88 ? 4.788 2.634 -3.597 1.00 86.75 88 PHE A O 1
ATOM 701 N N . LEU A 1 89 ? 5.426 2.965 -1.474 1.00 81.88 89 LEU A N 1
ATOM 702 C CA . LEU A 1 89 ? 4.381 2.108 -0.908 1.00 81.88 89 LEU A CA 1
ATOM 703 C C . LEU A 1 89 ? 2.984 2.638 -1.247 1.00 81.88 89 LEU A C 1
ATOM 705 O O . LEU A 1 89 ? 2.094 1.866 -1.598 1.00 81.88 89 LEU A O 1
ATOM 709 N N . SER A 1 90 ? 2.794 3.961 -1.221 1.00 79.12 90 SER A N 1
ATOM 710 C CA . SER A 1 90 ? 1.540 4.581 -1.655 1.00 79.12 90 SER A CA 1
ATOM 711 C C . SER A 1 90 ? 1.236 4.275 -3.121 1.00 79.12 90 SER A C 1
ATOM 713 O O . SER A 1 90 ? 0.101 3.921 -3.430 1.00 79.12 90 SER A O 1
ATOM 715 N N . GLN A 1 91 ? 2.222 4.379 -4.015 1.00 79.81 91 GLN A N 1
ATOM 716 C CA . GLN A 1 91 ? 2.068 4.068 -5.437 1.00 79.81 91 GLN A CA 1
ATOM 717 C C . GLN A 1 91 ? 1.777 2.581 -5.673 1.00 79.81 91 GLN A C 1
ATOM 719 O O . GLN A 1 91 ? 0.911 2.261 -6.483 1.00 79.81 91 GLN A O 1
ATOM 724 N N . LEU A 1 92 ? 2.441 1.689 -4.935 1.00 80.56 92 LEU A N 1
ATOM 725 C CA . LEU A 1 92 ? 2.246 0.242 -5.024 1.00 80.56 92 LEU A CA 1
ATOM 726 C C . LEU A 1 92 ? 0.838 -0.167 -4.581 1.00 80.56 92 LEU A C 1
ATOM 728 O O . LEU A 1 92 ? 0.196 -0.992 -5.225 1.00 80.56 92 LEU A O 1
ATOM 732 N N . VAL A 1 93 ? 0.338 0.433 -3.500 1.00 76.25 93 VAL A N 1
ATOM 733 C CA . VA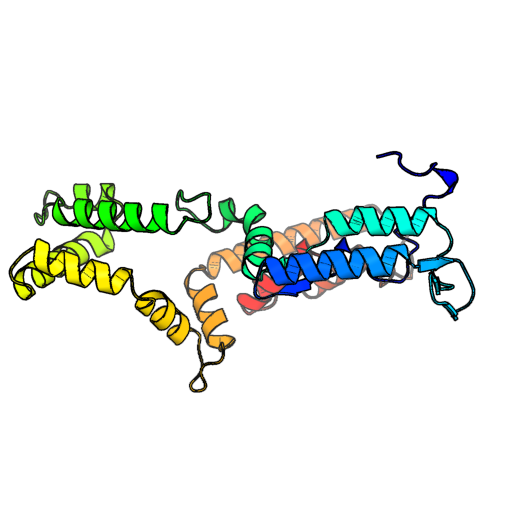L A 1 93 ? -0.961 0.077 -2.914 1.00 76.25 93 VAL A CA 1
ATOM 734 C C . VAL A 1 93 ? -2.123 0.793 -3.610 1.00 76.25 93 VAL A C 1
ATOM 736 O O . VAL A 1 93 ? -3.219 0.240 -3.670 1.00 76.25 93 VAL A O 1
ATOM 739 N N . SER A 1 94 ? -1.913 1.996 -4.163 1.00 74.81 94 SER A N 1
ATOM 740 C CA . SER A 1 94 ? -2.971 2.852 -4.736 1.00 74.81 94 SER A CA 1
ATOM 741 C C . SER A 1 94 ? -3.932 2.128 -5.700 1.00 74.81 94 SER A C 1
ATOM 743 O O . SER A 1 94 ? -5.142 2.228 -5.479 1.00 74.81 94 SER A O 1
ATOM 745 N N . PRO A 1 95 ? -3.465 1.330 -6.687 1.00 78.50 95 PRO A N 1
ATOM 746 C CA . PRO A 1 95 ? -4.350 0.614 -7.614 1.00 78.50 95 PRO A CA 1
ATOM 747 C C . PRO A 1 95 ? -5.234 -0.435 -6.929 1.00 78.50 95 PRO A C 1
ATOM 749 O O . PRO A 1 95 ? -6.319 -0.756 -7.412 1.00 78.50 95 PRO A O 1
ATOM 752 N N . TYR A 1 96 ? -4.776 -0.965 -5.795 1.00 72.31 96 TYR A N 1
ATOM 753 C CA . TYR A 1 96 ? -5.426 -2.045 -5.060 1.00 72.31 96 TYR A CA 1
ATOM 754 C C . TYR A 1 96 ? -6.224 -1.554 -3.851 1.00 72.31 96 TYR A C 1
ATOM 756 O O . TYR A 1 96 ? -6.937 -2.349 -3.248 1.00 72.31 96 TYR A O 1
ATOM 764 N N . ARG A 1 97 ? -6.180 -0.258 -3.506 1.00 67.81 97 ARG A N 1
ATOM 765 C CA . ARG A 1 97 ? -6.873 0.293 -2.323 1.00 67.81 97 ARG A CA 1
ATOM 766 C C . ARG A 1 97 ? -8.360 -0.050 -2.272 1.00 67.81 97 ARG A C 1
ATOM 768 O O . ARG A 1 97 ? -8.857 -0.377 -1.205 1.00 67.81 97 ARG A O 1
ATOM 775 N N . GLY A 1 98 ? -9.049 -0.027 -3.414 1.00 62.06 98 GLY A N 1
ATOM 776 C CA . GLY A 1 98 ? -10.473 -0.381 -3.490 1.00 62.06 98 GLY A CA 1
ATOM 777 C C . GLY A 1 98 ? -10.773 -1.871 -3.287 1.00 62.06 98 GLY A C 1
ATOM 778 O O . GLY A 1 98 ? -11.919 -2.220 -3.044 1.00 62.06 98 GLY A O 1
ATOM 779 N N . LYS A 1 99 ? -9.761 -2.741 -3.397 1.00 64.12 99 LYS A N 1
ATOM 780 C CA . LYS A 1 99 ? -9.859 -4.182 -3.116 1.00 64.12 99 LYS A CA 1
ATOM 781 C C . LYS A 1 99 ? -9.354 -4.539 -1.714 1.00 64.12 99 LYS A C 1
ATOM 783 O O . LYS A 1 99 ? -9.804 -5.522 -1.149 1.00 64.12 99 LYS A O 1
ATOM 788 N N . LEU A 1 100 ? -8.413 -3.759 -1.180 1.00 61.03 100 LEU A N 1
ATOM 789 C CA . LEU A 1 100 ? -7.750 -4.001 0.106 1.00 61.03 100 LEU A CA 1
ATOM 790 C C . LEU A 1 100 ? -8.496 -3.411 1.314 1.00 61.03 100 LEU A C 1
ATOM 792 O O . LEU A 1 100 ? -8.086 -3.657 2.444 1.00 61.03 100 LEU A O 1
ATOM 796 N N . GLY A 1 101 ? -9.551 -2.615 1.116 1.00 55.34 101 GLY A N 1
ATOM 797 C CA . GLY A 1 101 ? -10.260 -1.986 2.227 1.00 55.34 101 GLY A CA 1
ATOM 798 C C . GLY A 1 101 ? -11.740 -1.739 1.961 1.00 55.34 101 GLY A C 1
ATOM 799 O O . GLY A 1 101 ? -12.114 -1.219 0.915 1.00 55.34 101 GLY A O 1
ATOM 800 N N . ASP A 1 102 ? -12.554 -2.049 2.971 1.00 52.19 102 ASP A N 1
ATOM 801 C CA . ASP A 1 102 ? -14.005 -1.812 3.009 1.00 52.19 102 ASP A CA 1
ATOM 802 C C . ASP A 1 102 ? -14.365 -0.418 3.587 1.00 52.19 102 ASP A C 1
ATOM 804 O O . ASP A 1 102 ? -15.524 -0.027 3.686 1.00 52.19 102 ASP A O 1
ATOM 808 N N . ALA A 1 103 ? -13.365 0.387 3.975 1.00 50.31 103 ALA A N 1
ATOM 809 C CA . ALA A 1 103 ? -13.573 1.665 4.657 1.00 50.31 103 ALA A CA 1
ATOM 810 C C . ALA A 1 103 ? -13.220 2.879 3.778 1.00 50.31 103 ALA A C 1
ATOM 812 O O . ALA A 1 103 ? -12.122 3.011 3.243 1.00 50.31 103 ALA A O 1
ATOM 813 N N . LEU A 1 104 ? -14.175 3.805 3.702 1.00 44.34 104 LEU A N 1
ATOM 814 C CA . LEU A 1 104 ? -14.282 5.035 2.904 1.00 44.34 104 LEU A CA 1
ATOM 815 C C . LEU A 1 104 ? -13.166 6.105 3.053 1.00 44.34 104 LEU A C 1
ATOM 817 O O . LEU A 1 104 ? -13.438 7.280 2.813 1.00 44.34 104 LEU A O 1
ATOM 821 N N . SER A 1 105 ? -11.918 5.775 3.397 1.00 50.38 105 SER A N 1
ATOM 822 C CA . SER A 1 105 ? -10.816 6.756 3.384 1.00 50.38 105 SER A CA 1
ATOM 823 C C . SER A 1 105 ? -9.927 6.552 2.163 1.00 50.38 105 SER A C 1
ATOM 825 O O . SER A 1 105 ? -9.002 5.746 2.153 1.00 50.38 105 SER A O 1
ATOM 827 N N . ARG A 1 106 ? -10.249 7.297 1.104 1.00 53.62 106 ARG A N 1
ATOM 828 C CA . ARG A 1 106 ? -9.658 7.181 -0.237 1.00 53.62 106 ARG A CA 1
ATOM 829 C C . ARG A 1 106 ? -8.276 7.842 -0.377 1.00 53.62 106 ARG A C 1
ATOM 831 O O . ARG A 1 106 ? -7.676 7.748 -1.444 1.00 53.62 106 ARG A O 1
ATOM 838 N N . GLU A 1 107 ? -7.755 8.479 0.674 1.00 57.59 107 GLU A N 1
ATOM 839 C CA . GLU A 1 107 ? -6.533 9.295 0.622 1.00 57.59 107 GLU A CA 1
ATOM 840 C C . GLU A 1 107 ? -5.680 9.183 1.896 1.00 57.59 107 GLU A C 1
ATOM 842 O O . GLU A 1 107 ? -6.172 8.828 2.971 1.00 57.59 107 GLU A O 1
ATOM 847 N N . ASN A 1 108 ? -4.390 9.523 1.768 1.00 58.59 108 ASN A N 1
ATOM 848 C CA . ASN A 1 108 ? -3.489 9.713 2.902 1.00 58.59 108 ASN A CA 1
ATOM 849 C C . ASN A 1 108 ? -4.016 10.884 3.750 1.00 58.59 108 ASN A C 1
ATOM 851 O O . ASN A 1 108 ? -4.083 12.021 3.285 1.00 58.59 108 ASN A O 1
ATOM 855 N N . VAL A 1 109 ? -4.404 10.610 4.995 1.00 65.00 109 VAL A N 1
ATOM 856 C CA . VAL A 1 109 ? -4.921 11.629 5.915 1.00 65.00 109 VAL A CA 1
ATOM 857 C C . VAL A 1 109 ? -3.771 12.551 6.327 1.00 65.00 109 VAL A C 1
ATOM 859 O O . VAL A 1 109 ? -2.813 12.101 6.951 1.00 65.00 109 VAL A O 1
ATOM 862 N N . SER A 1 110 ? -3.862 13.842 5.999 1.00 67.75 110 SER A N 1
ATOM 863 C CA . SER A 1 110 ? -2.884 14.836 6.463 1.00 67.75 110 SER A CA 1
ATOM 864 C C . SER A 1 110 ? -2.891 14.952 7.989 1.00 67.75 110 SER A C 1
ATOM 866 O O . SER A 1 110 ? -3.912 14.694 8.625 1.00 67.75 110 SER A O 1
ATOM 868 N N . ASP A 1 111 ? -1.802 15.420 8.601 1.00 67.44 111 ASP A N 1
ATOM 869 C CA . ASP A 1 111 ? -1.753 15.608 10.061 1.00 67.44 111 ASP A CA 1
ATOM 870 C C . ASP A 1 111 ? -2.871 16.524 10.585 1.00 67.44 111 ASP A C 1
ATOM 872 O O . ASP A 1 111 ? -3.448 16.279 11.649 1.00 67.44 111 ASP A O 1
ATOM 876 N N . ALA A 1 112 ? -3.239 17.548 9.809 1.00 73.50 112 ALA A N 1
ATOM 877 C CA . ALA A 1 112 ? -4.355 18.431 10.129 1.00 73.50 112 ALA A CA 1
ATOM 878 C C . ALA A 1 112 ? -5.705 17.696 10.066 1.00 73.50 112 ALA A C 1
ATOM 880 O O . ALA A 1 112 ? -6.516 17.807 10.989 1.00 73.50 112 ALA A O 1
ATOM 881 N N . ALA A 1 113 ? -5.937 16.904 9.014 1.00 75.06 113 ALA A N 1
ATOM 882 C CA . ALA A 1 113 ? -7.142 16.088 8.892 1.00 75.06 113 ALA A CA 1
ATOM 883 C C . ALA A 1 113 ? -7.209 15.025 9.999 1.00 75.06 113 ALA A C 1
ATOM 885 O O . ALA A 1 113 ? -8.265 14.824 10.597 1.00 75.06 113 ALA A O 1
ATOM 886 N N . ARG A 1 114 ? -6.072 14.418 10.355 1.00 76.88 114 ARG A N 1
ATOM 887 C CA . ARG A 1 114 ? -5.949 13.463 11.459 1.00 76.88 114 ARG A CA 1
ATOM 888 C C . ARG A 1 114 ? -6.356 14.108 12.777 1.00 76.88 114 ARG A C 1
ATOM 890 O O . ARG A 1 114 ? -7.171 13.537 13.495 1.00 76.88 114 ARG A O 1
ATOM 897 N N . ALA A 1 115 ? -5.853 15.303 13.085 1.00 78.75 115 ALA A N 1
ATOM 898 C CA . ALA A 1 115 ? -6.236 16.022 14.298 1.00 78.75 115 ALA A CA 1
ATOM 899 C C . ALA A 1 115 ? -7.754 16.279 14.354 1.00 78.75 115 ALA A C 1
ATOM 901 O O . ALA A 1 115 ? -8.388 16.012 15.374 1.00 78.75 115 ALA A O 1
ATOM 902 N N . ILE A 1 116 ? -8.357 16.721 13.245 1.00 83.88 116 ILE A N 1
ATOM 903 C CA . ILE A 1 116 ? -9.806 16.959 13.150 1.00 83.88 116 ILE A CA 1
ATOM 904 C C . ILE A 1 116 ? -10.602 15.659 13.339 1.00 83.88 116 ILE A C 1
ATOM 906 O O . ILE A 1 116 ? -11.611 15.654 14.050 1.00 83.88 116 ILE A O 1
ATOM 910 N N . LEU A 1 117 ? -10.155 14.551 12.743 1.00 83.50 117 LEU A N 1
ATOM 911 C CA . LEU A 1 117 ? -10.798 13.243 12.885 1.00 83.50 117 LEU A CA 1
ATOM 912 C C . LEU A 1 117 ? -10.748 12.742 14.327 1.00 83.50 117 LEU A C 1
ATOM 914 O O . LEU A 1 117 ? -11.759 12.258 14.837 1.00 83.50 117 LEU A O 1
ATOM 918 N N . VAL A 1 118 ? -9.614 12.908 15.011 1.00 84.56 118 VAL A N 1
ATOM 919 C CA . VAL A 1 118 ? -9.477 12.552 16.431 1.00 84.56 118 VAL A CA 1
ATOM 920 C C . VAL A 1 118 ? -10.444 13.370 17.287 1.00 84.56 118 VAL A C 1
ATOM 922 O O . VAL A 1 118 ? -11.174 12.799 18.098 1.00 84.56 118 VAL A O 1
ATOM 925 N N . GLU A 1 119 ? -10.529 14.686 17.070 1.00 86.69 119 GLU A N 1
ATOM 926 C CA . GLU A 1 119 ? -11.479 15.547 17.786 1.00 86.69 119 GLU A CA 1
ATOM 927 C C . GLU A 1 119 ? -12.932 15.151 17.547 1.00 86.69 119 GLU A C 1
ATOM 929 O O . GLU A 1 119 ? -13.740 15.098 18.479 1.00 86.69 119 GLU A O 1
ATOM 934 N N . THR A 1 120 ? -13.265 14.872 16.291 1.00 88.25 120 THR A N 1
ATOM 935 C CA . THR A 1 120 ? -14.618 14.495 15.889 1.00 88.25 120 THR A CA 1
ATOM 936 C C . THR A 1 120 ? -14.994 13.151 16.502 1.00 88.25 120 THR A C 1
ATOM 938 O O . THR A 1 120 ? -16.063 13.037 17.093 1.00 88.25 120 THR A O 1
ATOM 941 N N . SER A 1 121 ? -14.083 12.177 16.480 1.00 88.25 121 SER A N 1
ATOM 942 C CA . SER A 1 121 ? -14.274 10.853 17.083 1.00 88.25 121 SER A CA 1
ATOM 943 C C . SER A 1 121 ? -14.462 10.937 18.599 1.00 88.25 121 SER A C 1
ATOM 945 O O . SER A 1 121 ? -15.402 10.351 19.135 1.00 88.25 121 SER A O 1
ATOM 947 N N . LEU A 1 122 ? -13.632 11.728 19.295 1.00 89.00 122 LEU A N 1
ATOM 948 C CA . LEU A 1 122 ? -13.790 11.972 20.732 1.00 89.00 122 LEU A CA 1
ATOM 949 C C . LEU A 1 122 ? -15.134 12.642 21.039 1.00 89.00 122 LEU A C 1
ATOM 951 O O . LEU A 1 122 ? -15.815 12.270 21.989 1.00 89.00 122 LEU A O 1
ATOM 955 N N . ARG A 1 123 ? -15.573 13.612 20.235 1.00 89.56 123 ARG A N 1
ATOM 956 C CA . ARG A 1 123 ? -16.887 14.235 20.442 1.00 89.56 123 ARG A CA 1
ATOM 957 C C . ARG A 1 123 ? -18.026 13.239 20.221 1.00 89.56 123 ARG A C 1
ATOM 959 O O . ARG A 1 123 ? -18.966 13.215 21.015 1.00 89.56 123 ARG A O 1
ATOM 966 N N . THR A 1 124 ? -17.931 12.423 19.176 1.00 91.00 124 THR A N 1
ATOM 967 C CA . THR A 1 124 ? -18.927 11.402 18.846 1.00 91.00 124 THR A CA 1
ATOM 968 C C . THR A 1 124 ? -19.042 10.375 19.965 1.00 91.00 124 THR A C 1
ATOM 970 O O . THR A 1 124 ? -20.144 10.176 20.472 1.00 91.00 124 THR A O 1
ATOM 973 N N . ILE A 1 125 ? -17.928 9.807 20.444 1.00 89.88 125 ILE A N 1
ATOM 974 C CA . ILE A 1 125 ? -17.961 8.751 21.467 1.00 89.88 125 ILE A CA 1
ATOM 975 C C . ILE A 1 125 ? -18.582 9.231 22.785 1.00 89.88 125 ILE A C 1
ATOM 977 O O . ILE A 1 125 ? -19.295 8.474 23.441 1.00 89.88 125 ILE A O 1
ATOM 981 N N . TRP A 1 126 ? -18.387 10.501 23.153 1.00 91.31 126 TRP A N 1
ATOM 982 C CA . TRP A 1 126 ? -18.997 11.087 24.351 1.00 91.31 126 TRP A CA 1
ATOM 983 C C . TRP A 1 126 ? -20.479 11.432 24.203 1.00 91.31 126 TRP A C 1
ATOM 985 O O . TRP A 1 126 ? -21.150 11.629 25.219 1.00 91.31 126 TRP A O 1
ATOM 995 N N . ARG A 1 127 ? -20.983 11.523 22.968 1.00 89.38 127 ARG A N 1
ATOM 996 C CA . ARG A 1 127 ? -22.397 11.783 22.672 1.00 89.38 127 ARG A CA 1
ATOM 997 C C . ARG A 1 127 ? -23.232 10.502 22.629 1.00 89.38 127 ARG A C 1
ATOM 999 O O . ARG A 1 127 ? -24.439 10.581 22.831 1.00 89.38 127 ARG A O 1
ATOM 1006 N N . LEU A 1 128 ? -22.607 9.352 22.377 1.00 91.19 128 LEU A N 1
ATOM 1007 C CA . LEU A 1 128 ? -23.298 8.062 22.342 1.00 91.19 128 LEU A CA 1
ATOM 1008 C C . LEU A 1 128 ? -23.954 7.749 23.693 1.00 91.19 128 LEU A C 1
ATOM 1010 O O . LEU A 1 128 ? -23.360 7.966 24.751 1.00 91.19 128 LEU A O 1
ATOM 1014 N N . ALA A 1 129 ? -25.172 7.218 23.665 1.00 84.69 129 ALA A N 1
ATOM 1015 C CA . ALA A 1 129 ? -25.842 6.747 24.872 1.00 84.69 129 ALA A CA 1
ATOM 1016 C C . ALA A 1 129 ? -25.223 5.422 25.353 1.00 84.69 129 ALA A C 1
ATOM 1018 O O . ALA A 1 129 ? -24.719 4.647 24.546 1.00 84.69 129 ALA A O 1
ATOM 1019 N N . SER A 1 130 ? -25.253 5.165 26.664 1.00 81.25 130 SER A N 1
ATOM 1020 C CA . SER A 1 130 ? -24.831 3.872 27.243 1.00 81.25 130 SER A CA 1
ATOM 1021 C C . SER A 1 130 ? -25.959 2.839 27.290 1.00 81.25 130 SER A C 1
ATOM 1023 O O . SER A 1 130 ? -25.722 1.678 27.617 1.00 81.25 130 SER A O 1
ATOM 1025 N N . ASP A 1 131 ? -27.194 3.260 27.019 1.00 83.62 131 ASP A N 1
ATOM 1026 C CA . ASP A 1 131 ? -28.373 2.420 27.188 1.00 83.62 131 ASP A CA 1
ATOM 1027 C C . ASP A 1 131 ? -28.407 1.300 26.149 1.00 83.62 131 ASP A C 1
ATOM 1029 O O . ASP A 1 131 ? -28.227 1.536 24.952 1.00 83.62 131 ASP A O 1
ATOM 1033 N N . ARG A 1 132 ? -28.729 0.077 26.592 1.00 74.81 132 ARG A N 1
ATOM 1034 C CA . ARG A 1 132 ? -28.843 -1.091 25.700 1.00 74.81 132 ARG A CA 1
ATOM 1035 C C . ARG A 1 132 ? -29.843 -0.880 24.559 1.00 74.81 132 ARG A C 1
ATOM 1037 O O . ARG A 1 132 ? -29.645 -1.405 23.471 1.00 74.81 132 ARG A O 1
ATOM 1044 N N . SER A 1 133 ? -30.889 -0.088 24.787 1.00 78.25 133 SER A N 1
ATOM 1045 C CA . SER A 1 133 ? -31.894 0.262 23.776 1.00 78.25 133 SER A CA 1
ATOM 1046 C C . SER A 1 133 ? -31.374 1.202 22.682 1.00 78.25 133 SER A C 1
ATOM 1048 O O . SER A 1 133 ? -32.029 1.345 21.656 1.00 78.25 133 SER A O 1
ATOM 1050 N N . ARG A 1 134 ? -30.209 1.834 22.881 1.00 83.06 134 ARG A N 1
ATOM 1051 C CA . ARG A 1 134 ? -29.593 2.807 21.965 1.00 83.06 134 ARG A CA 1
ATOM 1052 C C . ARG A 1 134 ? -28.231 2.357 21.440 1.00 83.06 134 ARG A C 1
ATOM 1054 O O . ARG A 1 134 ? -27.465 3.171 20.935 1.00 83.06 134 ARG A O 1
ATOM 1061 N N . ILE A 1 135 ? -27.937 1.058 21.518 1.00 84.75 135 ILE A N 1
ATOM 1062 C CA . ILE A 1 135 ? -26.715 0.481 20.935 1.00 84.75 135 ILE A CA 1
ATOM 1063 C C . ILE A 1 135 ? -26.656 0.737 19.420 1.00 84.75 135 ILE A C 1
ATOM 1065 O O . ILE A 1 135 ? -25.566 0.929 18.892 1.00 84.75 135 ILE A O 1
ATOM 1069 N N . GLY A 1 136 ? -27.809 0.827 18.742 1.00 84.44 136 GLY A N 1
ATOM 1070 C CA . GLY A 1 136 ? -27.885 1.204 17.326 1.00 84.44 136 GLY A CA 1
ATOM 1071 C C . GLY A 1 136 ? -27.148 2.509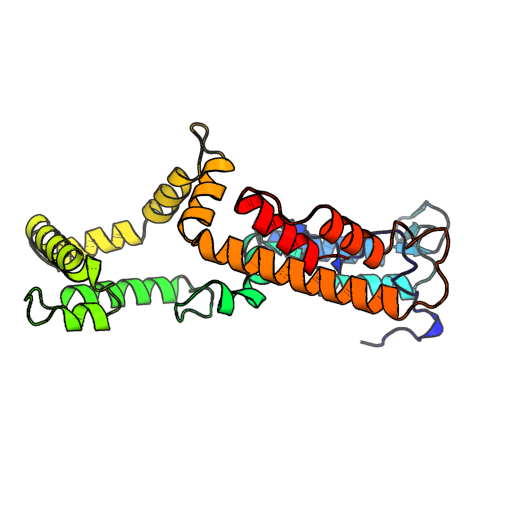 17.009 1.00 84.44 136 GLY A C 1
ATOM 1072 O O . GLY A 1 136 ? -26.367 2.537 16.068 1.00 84.44 136 GLY A O 1
ATOM 1073 N N . ASP A 1 137 ? -27.251 3.530 17.869 1.00 89.12 137 ASP A N 1
ATOM 1074 C CA . ASP A 1 137 ? -26.556 4.813 17.679 1.00 89.12 137 ASP A CA 1
ATOM 1075 C C . ASP A 1 137 ? -25.023 4.649 17.662 1.00 89.12 137 ASP A C 1
ATOM 1077 O O . ASP A 1 137 ? -24.310 5.403 16.999 1.00 89.12 137 ASP A O 1
ATOM 1081 N N . ALA A 1 138 ? -24.496 3.679 18.420 1.00 88.12 138 ALA A N 1
ATOM 1082 C CA . ALA A 1 138 ? -23.071 3.360 18.443 1.00 88.12 138 ALA A CA 1
ATOM 1083 C C . ALA A 1 138 ? -22.636 2.624 17.170 1.00 88.12 138 ALA A C 1
ATOM 1085 O O . ALA A 1 138 ? -21.550 2.894 16.654 1.00 88.12 138 ALA A O 1
ATOM 1086 N N . VAL A 1 139 ? -23.499 1.749 16.649 1.00 87.50 139 VAL A N 1
ATOM 1087 C CA . VAL A 1 139 ? -23.286 1.059 15.372 1.00 87.50 139 VAL A CA 1
ATOM 1088 C C . VAL A 1 139 ? -23.298 2.052 14.213 1.00 87.50 139 VAL A C 1
ATOM 1090 O O . VAL A 1 139 ? -22.365 2.060 13.414 1.00 87.50 139 VAL A O 1
ATOM 1093 N N . ASP A 1 140 ? -24.265 2.968 14.189 1.00 86.50 140 ASP A N 1
ATOM 1094 C CA . ASP A 1 140 ? -24.367 4.035 13.186 1.00 86.50 140 ASP A CA 1
ATOM 1095 C C . ASP A 1 140 ? -23.171 5.000 13.230 1.00 86.50 140 ASP A C 1
ATOM 1097 O O . ASP A 1 140 ? -22.778 5.578 12.218 1.00 86.50 140 ASP A O 1
ATOM 1101 N N . ALA A 1 141 ? -22.552 5.163 14.402 1.00 85.31 141 ALA A N 1
ATOM 1102 C CA . ALA A 1 141 ? -21.321 5.931 14.573 1.00 85.31 141 ALA A CA 1
ATOM 1103 C C . ALA A 1 141 ? -20.046 5.175 14.147 1.00 85.31 141 ALA A C 1
ATOM 1105 O O . ALA A 1 141 ? -18.949 5.724 14.278 1.00 85.31 141 ALA A O 1
ATOM 1106 N N . GLY A 1 142 ? -20.176 3.943 13.644 1.00 83.44 142 GLY A N 1
ATOM 1107 C CA . GLY A 1 142 ? -19.081 3.135 13.110 1.00 83.44 142 GLY A CA 1
ATOM 1108 C C . GLY A 1 142 ? -18.453 2.151 14.100 1.00 83.44 142 GLY A C 1
ATOM 1109 O O . GLY A 1 142 ? -17.380 1.624 13.816 1.00 83.44 142 GLY A O 1
ATOM 1110 N N . ILE A 1 143 ? -19.072 1.890 15.259 1.00 85.69 143 ILE A N 1
ATOM 1111 C CA . ILE A 1 143 ? -18.586 0.867 16.198 1.00 85.69 143 ILE A CA 1
ATOM 1112 C C . ILE A 1 143 ? -19.181 -0.497 15.807 1.00 85.69 143 ILE A C 1
ATOM 1114 O O . ILE A 1 143 ? -20.404 -0.627 15.779 1.00 85.69 143 ILE A O 1
ATOM 1118 N N . PRO A 1 144 ? -18.372 -1.544 15.555 1.00 85.06 144 PRO A N 1
ATOM 1119 C CA . PRO A 1 144 ? -18.896 -2.863 15.213 1.00 85.06 144 PRO A CA 1
ATOM 1120 C C . PRO A 1 144 ? -19.880 -3.388 16.266 1.00 85.06 144 PRO A C 1
ATOM 1122 O O . PRO A 1 144 ? -19.613 -3.340 17.470 1.00 85.06 144 PRO A O 1
ATOM 1125 N N . ALA A 1 145 ? -21.012 -3.930 15.806 1.00 84.88 145 ALA A N 1
ATOM 1126 C CA . ALA A 1 145 ? -22.130 -4.311 16.672 1.00 84.88 145 ALA A CA 1
ATOM 1127 C C . ALA A 1 145 ? -21.734 -5.284 17.795 1.00 84.88 145 ALA A C 1
ATOM 1129 O O . ALA A 1 145 ? -22.212 -5.151 18.921 1.00 84.88 145 ALA A O 1
ATOM 1130 N N . HIS A 1 146 ? -20.821 -6.217 17.514 1.00 85.31 146 HIS A N 1
ATOM 1131 C CA . HIS A 1 146 ? -20.379 -7.224 18.479 1.00 85.31 146 HIS A CA 1
ATOM 1132 C C . HIS A 1 146 ? -19.552 -6.644 19.641 1.00 85.31 146 HIS A C 1
ATOM 1134 O O . HIS A 1 146 ? -19.609 -7.193 20.735 1.00 85.31 146 HIS A O 1
ATOM 1140 N N . ILE A 1 147 ? -18.857 -5.511 19.453 1.00 87.00 147 ILE A N 1
ATOM 1141 C CA . ILE A 1 147 ? -18.075 -4.850 20.519 1.00 87.00 147 ILE A CA 1
ATOM 1142 C C . ILE A 1 147 ? -18.736 -3.592 21.090 1.00 87.00 147 ILE A C 1
ATOM 1144 O O . ILE A 1 147 ? -18.249 -3.042 22.078 1.00 87.00 147 ILE A O 1
ATOM 1148 N N . ALA A 1 148 ? -19.835 -3.106 20.506 1.00 89.44 148 ALA A N 1
ATOM 1149 C CA . ALA A 1 148 ? -20.424 -1.813 20.864 1.00 89.44 148 ALA A CA 1
ATOM 1150 C C . ALA A 1 148 ? -20.705 -1.667 22.371 1.00 89.44 148 ALA A C 1
ATOM 1152 O O . ALA A 1 148 ? -20.365 -0.651 22.980 1.00 89.44 148 ALA A O 1
ATOM 1153 N N . THR A 1 149 ? -21.240 -2.713 23.005 1.00 89.12 149 THR A N 1
ATOM 1154 C CA . THR A 1 149 ? -21.522 -2.719 24.451 1.00 89.12 149 THR A CA 1
ATOM 1155 C C . THR A 1 149 ? -20.247 -2.606 25.293 1.00 89.12 149 THR A C 1
ATOM 1157 O O . THR A 1 149 ? -20.212 -1.881 26.292 1.00 89.12 149 THR A O 1
ATOM 1160 N N . GLU A 1 150 ? -19.186 -3.308 24.897 1.00 90.06 150 GLU A N 1
ATOM 1161 C CA . GLU A 1 150 ? -17.905 -3.320 25.606 1.00 90.06 150 GLU A CA 1
ATOM 1162 C C . GLU A 1 150 ? -17.201 -1.970 25.493 1.00 90.06 150 GLU A C 1
ATOM 1164 O O . GLU A 1 150 ? -16.713 -1.442 26.495 1.00 90.06 150 GLU A O 1
ATOM 1169 N N . VAL A 1 151 ? -17.226 -1.376 24.297 1.00 89.38 151 VAL A N 1
ATOM 1170 C CA . VAL A 1 151 ? -16.654 -0.055 24.017 1.00 89.38 151 VAL A CA 1
ATOM 1171 C C . VAL A 1 151 ? -17.341 1.026 24.853 1.00 89.38 151 VAL A C 1
ATOM 1173 O O . VAL A 1 151 ? -16.660 1.813 25.514 1.00 89.38 151 VAL A O 1
ATOM 1176 N N . LEU A 1 152 ? -18.678 1.048 24.891 1.00 92.06 152 LEU A N 1
ATOM 1177 C CA . LEU A 1 152 ? -19.435 2.015 25.698 1.00 92.06 152 LEU A CA 1
ATOM 1178 C C . LEU A 1 152 ? -19.180 1.830 27.201 1.00 92.06 152 LEU A C 1
ATOM 1180 O O . LEU A 1 152 ? -18.965 2.805 27.922 1.00 92.06 152 LEU A O 1
ATOM 1184 N N . SER A 1 153 ? -19.110 0.582 27.665 1.00 90.75 153 SER A N 1
ATOM 1185 C CA . SER A 1 153 ? -18.795 0.273 29.064 1.00 90.75 153 SER A CA 1
ATOM 1186 C C . SER A 1 153 ? -17.375 0.710 29.440 1.00 90.75 153 SER A C 1
ATOM 1188 O O . SER A 1 153 ? -17.154 1.270 30.513 1.00 90.75 153 SER A O 1
ATOM 1190 N N . ALA A 1 154 ? -16.395 0.480 28.562 1.00 90.25 154 ALA A N 1
ATOM 1191 C CA . ALA A 1 154 ? -15.017 0.921 28.760 1.00 90.25 154 ALA A CA 1
ATOM 1192 C C . ALA A 1 154 ? -14.918 2.447 28.805 1.00 90.25 154 ALA A C 1
ATOM 1194 O O . ALA A 1 154 ? -14.284 2.999 29.705 1.00 90.25 154 ALA A O 1
ATOM 1195 N N . ARG A 1 155 ? -15.604 3.131 27.887 1.00 90.50 155 ARG A N 1
ATOM 1196 C CA . ARG A 1 155 ? -15.710 4.589 27.861 1.00 90.50 155 ARG A CA 1
ATOM 1197 C C . ARG A 1 155 ? -16.235 5.140 29.191 1.00 90.50 155 ARG A C 1
ATOM 1199 O O . ARG A 1 155 ? -15.656 6.088 29.724 1.00 90.50 155 ARG A O 1
ATOM 1206 N N . ASP A 1 156 ? -17.298 4.553 29.737 1.00 90.38 156 ASP A N 1
ATOM 1207 C CA . ASP A 1 156 ? -17.898 5.013 30.994 1.00 90.38 156 ASP A CA 1
ATOM 1208 C C . ASP A 1 156 ? -16.960 4.803 32.187 1.00 90.38 156 ASP A C 1
ATOM 1210 O O . ASP A 1 156 ? -16.788 5.717 32.996 1.00 90.38 156 ASP A O 1
ATOM 1214 N N . ARG A 1 157 ? -16.261 3.660 32.246 1.00 90.06 157 ARG A N 1
ATOM 1215 C CA . ARG A 1 157 ? -15.214 3.416 33.254 1.00 90.06 157 ARG A CA 1
ATOM 1216 C C . ARG A 1 157 ? -14.091 4.446 33.173 1.00 90.06 157 ARG A C 1
ATOM 1218 O O . ARG A 1 157 ? -13.664 4.968 34.197 1.00 90.06 157 ARG A O 1
ATOM 1225 N N . VAL A 1 158 ? -13.630 4.774 31.965 1.00 87.75 158 VAL A N 1
ATOM 1226 C CA . VAL A 1 158 ? -12.586 5.790 31.755 1.00 87.75 158 VAL A CA 1
ATOM 1227 C C . VAL A 1 158 ? -13.081 7.169 32.200 1.00 87.75 158 VAL A C 1
ATOM 1229 O O . VAL A 1 158 ? -12.361 7.885 32.894 1.00 87.75 158 VAL A O 1
ATOM 1232 N N . ALA A 1 159 ? -14.318 7.545 31.866 1.00 88.69 159 ALA A N 1
ATOM 1233 C CA . ALA A 1 159 ? -14.891 8.809 32.323 1.00 88.69 159 ALA A CA 1
ATOM 1234 C C . ALA A 1 159 ? -14.994 8.884 33.851 1.00 88.69 159 ALA A C 1
ATOM 1236 O O . ALA A 1 159 ? -14.687 9.930 34.419 1.00 88.69 159 ALA A O 1
ATOM 1237 N N . GLN A 1 160 ? -15.389 7.796 34.513 1.00 89.19 160 GLN A N 1
ATOM 1238 C CA . GLN A 1 160 ? -15.442 7.723 35.975 1.00 89.19 160 GLN A CA 1
ATOM 1239 C C . GLN A 1 160 ? -14.045 7.823 36.596 1.00 89.19 160 GLN A C 1
ATOM 1241 O O . GLN A 1 160 ? -13.832 8.633 37.493 1.00 89.19 160 GLN A O 1
ATOM 1246 N N . HIS A 1 161 ? -13.080 7.061 36.077 1.00 91.06 161 HIS A N 1
ATOM 1247 C CA . HIS A 1 161 ? -11.713 7.012 36.597 1.00 91.06 161 HIS A CA 1
ATOM 1248 C C . HIS A 1 161 ? -10.990 8.364 36.510 1.00 91.06 161 HIS A C 1
ATOM 1250 O O . HIS A 1 161 ? -10.230 8.726 37.402 1.00 91.06 161 HIS A O 1
ATOM 1256 N N . TYR A 1 162 ? -11.231 9.132 35.445 1.00 87.62 162 TYR A N 1
ATOM 1257 C CA . TYR A 1 162 ? -10.612 10.447 35.249 1.00 87.62 162 TYR A CA 1
ATOM 1258 C C . TYR A 1 162 ? -11.488 11.617 35.721 1.00 87.62 162 TYR A C 1
ATOM 1260 O O . TYR A 1 162 ? -11.226 12.762 35.350 1.00 87.62 162 TYR A O 1
ATOM 1268 N N . SER A 1 163 ? -12.510 11.361 36.543 1.00 87.50 163 SER A N 1
ATOM 1269 C CA . SER A 1 163 ? -13.388 12.397 37.112 1.00 87.50 163 SER A CA 1
ATOM 1270 C C . SER A 1 163 ? -14.072 13.271 36.052 1.00 87.50 163 SER A C 1
ATOM 1272 O O . SER A 1 163 ? -14.251 14.476 36.227 1.00 87.50 163 SER A O 1
ATOM 1274 N N . GLY A 1 164 ? -14.446 12.668 34.924 1.00 86.38 164 GLY A N 1
ATOM 1275 C CA . GLY A 1 164 ? -15.255 13.289 33.884 1.00 86.38 164 GLY A CA 1
ATOM 1276 C C . GLY A 1 164 ? -14.671 13.209 32.474 1.00 86.38 164 GLY A C 1
ATOM 1277 O O . GLY A 1 164 ? -13.503 12.897 32.233 1.00 86.38 164 GLY A O 1
ATOM 1278 N N . ARG A 1 165 ? -15.529 13.552 31.506 1.00 87.06 165 ARG A N 1
ATOM 1279 C CA . ARG A 1 165 ? -15.252 13.446 30.064 1.00 87.06 165 ARG A CA 1
ATOM 1280 C C . ARG A 1 165 ? -14.093 14.330 29.609 1.00 87.06 165 ARG A C 1
ATOM 1282 O O . ARG A 1 165 ? -13.319 13.916 28.754 1.00 87.06 165 ARG A O 1
ATOM 1289 N N . THR A 1 166 ? -13.945 15.531 30.169 1.00 86.19 166 THR A N 1
ATOM 1290 C CA . THR A 1 166 ? -12.901 16.489 29.761 1.00 86.19 166 THR A CA 1
ATOM 1291 C C . THR A 1 166 ? -11.500 15.976 30.093 1.00 86.19 166 THR A C 1
ATOM 1293 O O . THR A 1 166 ? -10.613 15.981 29.240 1.00 86.19 166 THR A O 1
ATOM 1296 N N . SER A 1 167 ? -11.309 15.483 31.316 1.00 86.69 167 SER A N 1
ATOM 1297 C CA . SER A 1 167 ? -10.041 14.908 31.771 1.00 86.69 167 SER A CA 1
ATOM 1298 C C . SER A 1 167 ? -9.723 13.607 31.034 1.00 86.69 167 SER A C 1
ATOM 1300 O O . SER A 1 167 ? -8.619 13.466 30.509 1.00 86.69 167 SER A O 1
ATOM 1302 N N . ALA A 1 168 ? -10.713 12.718 30.886 1.00 88.50 168 ALA A N 1
ATOM 1303 C CA . ALA A 1 168 ? -10.595 11.512 30.067 1.00 88.50 168 ALA A CA 1
ATOM 1304 C C . ALA A 1 168 ? -10.200 11.832 28.613 1.00 88.50 168 ALA A C 1
ATOM 1306 O O . ALA A 1 168 ? -9.289 11.218 28.066 1.00 88.50 168 ALA A O 1
ATOM 1307 N N . SER A 1 169 ? -10.823 12.844 27.998 1.00 88.62 169 SER A N 1
ATOM 1308 C CA . SER A 1 169 ? -10.521 13.266 26.621 1.00 88.62 169 SER A CA 1
ATOM 1309 C C . SER A 1 169 ? -9.090 13.752 26.455 1.00 88.62 169 SER A C 1
ATOM 1311 O O . SER A 1 169 ? -8.483 13.493 25.422 1.00 88.62 169 SER A O 1
ATOM 1313 N N . ARG A 1 170 ? -8.537 14.462 27.446 1.00 86.50 170 ARG A N 1
ATOM 1314 C CA . ARG A 1 170 ? -7.150 14.942 27.393 1.00 86.50 170 ARG A CA 1
ATOM 1315 C C . ARG A 1 170 ? -6.165 13.774 27.393 1.00 86.50 170 ARG A C 1
ATOM 1317 O O . ARG A 1 170 ? -5.212 13.788 26.620 1.00 86.50 170 ARG A O 1
ATOM 1324 N N . VAL A 1 171 ? -6.427 12.757 28.216 1.00 83.94 171 VAL A N 1
ATOM 1325 C CA . VAL A 1 171 ? -5.613 11.536 28.280 1.00 83.94 171 VAL A CA 1
ATOM 1326 C C 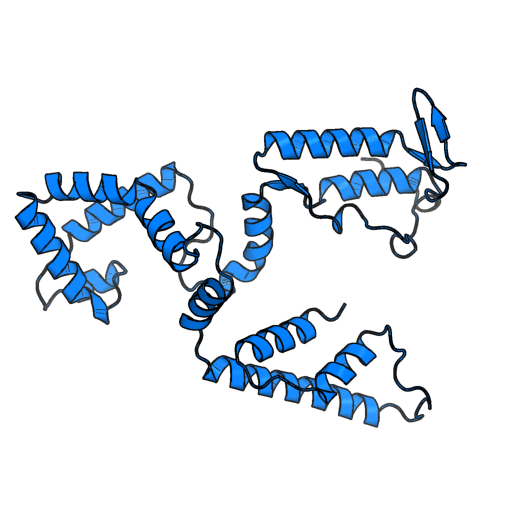. VAL A 1 171 ? -5.741 10.731 26.990 1.00 83.94 171 VAL A C 1
ATOM 1328 O O . VAL A 1 171 ? -4.726 10.413 26.380 1.00 83.94 171 VAL A O 1
ATOM 1331 N N . LEU A 1 172 ? -6.965 10.475 26.519 1.00 85.00 172 LEU A N 1
ATOM 1332 C CA . LEU A 1 172 ? -7.194 9.752 25.264 1.00 85.00 172 LEU A CA 1
ATOM 1333 C C . LEU A 1 172 ? -6.562 10.472 24.069 1.00 85.00 172 LEU A C 1
ATOM 1335 O O . LEU A 1 172 ? -5.911 9.834 23.252 1.00 85.00 172 LEU A O 1
ATOM 1339 N N . ARG A 1 173 ? -6.666 11.803 23.996 1.00 84.81 173 ARG A N 1
ATOM 1340 C CA . ARG A 1 173 ? -6.008 12.604 22.954 1.00 84.81 173 ARG A CA 1
ATOM 1341 C C . ARG A 1 173 ? -4.490 12.470 23.003 1.00 84.81 173 ARG A C 1
ATOM 1343 O O . ARG A 1 173 ? -3.865 12.336 21.959 1.00 84.81 173 ARG A O 1
ATOM 1350 N N . ALA A 1 174 ? -3.899 12.486 24.197 1.00 80.62 174 ALA A N 1
ATOM 1351 C CA . ALA A 1 174 ? -2.464 12.281 24.357 1.00 80.62 174 ALA A CA 1
ATOM 1352 C C . ALA A 1 174 ? -2.040 10.857 23.955 1.00 80.62 174 ALA A C 1
ATOM 1354 O O . ALA A 1 174 ? -0.998 10.699 23.330 1.00 80.62 174 ALA A O 1
ATOM 1355 N N . LEU A 1 175 ? -2.847 9.837 24.264 1.00 76.31 175 LEU A N 1
ATOM 1356 C CA . LEU A 1 175 ? -2.586 8.448 23.872 1.00 76.31 175 LEU A CA 1
ATOM 1357 C C . LEU A 1 175 ? -2.702 8.240 22.361 1.00 76.31 175 LEU A C 1
ATOM 1359 O O . LEU A 1 175 ? -1.818 7.640 21.769 1.00 76.31 175 LEU A O 1
ATOM 1363 N N . VAL A 1 176 ? -3.749 8.780 21.732 1.00 74.25 176 VAL A N 1
ATOM 1364 C CA . VAL A 1 176 ? -3.935 8.739 20.271 1.00 74.25 176 VAL A CA 1
ATOM 1365 C C . VAL A 1 176 ? -2.858 9.558 19.555 1.00 74.25 176 VAL A C 1
ATOM 1367 O O . VAL A 1 176 ? -2.423 9.201 18.463 1.00 74.25 176 VAL A O 1
ATOM 1370 N N . GLY A 1 177 ? -2.427 10.668 20.161 1.00 67.69 177 GLY A N 1
ATOM 1371 C CA . GLY A 1 177 ? -1.373 11.531 19.639 1.00 67.69 177 GLY A CA 1
ATOM 1372 C C . GLY A 1 177 ? 0.019 10.906 19.714 1.00 67.69 177 GLY A C 1
ATOM 1373 O O . GLY A 1 177 ? 0.837 11.177 18.837 1.00 67.69 177 GLY A O 1
ATOM 1374 N N . LYS A 1 178 ? 0.287 10.059 20.715 1.00 62.94 178 LYS A N 1
ATOM 1375 C CA . LYS A 1 178 ? 1.541 9.309 20.814 1.00 62.94 178 LYS A CA 1
ATOM 1376 C C . LYS A 1 178 ? 1.505 8.095 19.885 1.00 62.94 178 LYS A C 1
ATOM 1378 O O . LYS A 1 178 ? 0.487 7.422 19.762 1.00 62.94 178 LYS A O 1
ATOM 1383 N N . SER A 1 179 ? 2.650 7.774 19.287 1.00 52.09 179 SER A N 1
ATOM 1384 C CA . SER A 1 179 ? 2.869 6.594 18.439 1.00 52.09 179 SER A CA 1
ATOM 1385 C C . SER A 1 179 ? 2.623 5.261 19.141 1.00 52.09 179 SER A C 1
ATOM 1387 O O . SER A 1 179 ? 2.839 4.241 18.513 1.00 52.09 179 SER A O 1
ATOM 1389 N N . VAL A 1 180 ? 2.155 5.232 20.393 1.00 51.47 180 VAL A N 1
ATOM 1390 C CA . VAL A 1 180 ? 1.948 4.016 21.193 1.00 51.47 180 VAL A CA 1
ATOM 1391 C C . VAL A 1 180 ? 1.107 2.985 20.441 1.00 51.47 180 VAL A C 1
ATOM 1393 O O . VAL A 1 180 ? 1.379 1.803 20.550 1.00 51.47 180 VAL A O 1
ATOM 1396 N N . PHE A 1 181 ? 0.145 3.394 19.610 1.00 53.69 181 PHE A N 1
ATOM 1397 C CA . PHE A 1 181 ? -0.609 2.445 18.781 1.00 53.69 181 PHE A CA 1
ATOM 1398 C C . PHE A 1 181 ? 0.195 1.874 17.605 1.00 53.69 181 PHE A C 1
ATOM 1400 O O . PHE A 1 181 ? 0.035 0.701 17.281 1.00 53.69 181 PHE A O 1
ATOM 1407 N N . VAL A 1 182 ? 1.063 2.674 16.979 1.00 58.06 182 VAL A N 1
ATOM 1408 C CA . VAL A 1 182 ? 1.977 2.215 15.917 1.00 58.06 182 VAL A CA 1
ATOM 1409 C C . VAL A 1 182 ? 3.085 1.354 16.514 1.00 58.06 182 VAL A C 1
ATOM 1411 O O . VAL A 1 182 ? 3.418 0.332 15.942 1.00 58.06 182 VAL A O 1
ATOM 1414 N N . GLU A 1 183 ? 3.593 1.728 17.683 1.00 57.97 183 GLU A N 1
ATOM 1415 C CA . GLU A 1 183 ? 4.655 1.052 18.426 1.00 57.97 183 GLU A CA 1
ATOM 1416 C C . GLU A 1 183 ? 4.167 -0.274 19.032 1.00 57.97 183 GLU A C 1
ATOM 1418 O O . GLU A 1 183 ? 4.871 -1.277 19.005 1.00 57.97 183 GLU A O 1
ATOM 1423 N N . GLU A 1 184 ? 2.921 -0.328 19.508 1.00 60.78 184 GLU A N 1
ATOM 1424 C CA . GLU A 1 184 ? 2.295 -1.571 19.967 1.00 60.78 184 GLU A CA 1
ATOM 1425 C C . GLU A 1 184 ? 1.930 -2.485 18.790 1.00 60.78 184 GLU A C 1
ATOM 1427 O O . GLU A 1 184 ? 2.085 -3.702 18.872 1.00 60.78 184 GLU A O 1
ATOM 1432 N N . SER A 1 185 ? 1.491 -1.916 17.661 1.00 60.16 185 SER A N 1
ATOM 1433 C CA . SER A 1 185 ? 1.258 -2.693 16.436 1.00 60.16 185 SER A CA 1
ATOM 1434 C C . SER A 1 185 ? 2.571 -3.187 15.824 1.00 60.16 185 SER A C 1
ATOM 1436 O O . SER A 1 185 ? 2.626 -4.318 15.353 1.00 60.16 185 SER A O 1
ATOM 1438 N N . SER A 1 186 ? 3.644 -2.392 15.878 1.00 66.12 186 SER A N 1
ATOM 1439 C CA . SER A 1 186 ? 4.966 -2.791 15.395 1.00 66.12 186 SER A CA 1
ATOM 1440 C C . SER A 1 186 ? 5.570 -3.870 16.285 1.00 66.12 186 SER A C 1
ATOM 1442 O O . SER A 1 186 ? 6.101 -4.843 15.769 1.00 66.12 186 SER A O 1
ATOM 1444 N N . ARG A 1 187 ? 5.401 -3.781 17.612 1.00 72.94 187 ARG A N 1
ATOM 1445 C CA . ARG A 1 187 ? 5.818 -4.836 18.551 1.00 72.94 187 ARG A CA 1
ATOM 1446 C C . ARG A 1 187 ? 5.211 -6.197 18.239 1.00 72.94 187 ARG A C 1
ATOM 1448 O O . ARG A 1 187 ? 5.881 -7.206 18.424 1.00 72.94 187 ARG A O 1
ATOM 1455 N N . LYS A 1 188 ? 3.973 -6.245 17.737 1.00 75.19 188 LYS A N 1
ATOM 1456 C CA . LYS A 1 188 ? 3.333 -7.512 17.343 1.00 75.19 188 LYS A CA 1
ATOM 1457 C C . LYS A 1 188 ? 4.033 -8.204 16.175 1.00 75.19 188 LYS A C 1
ATOM 1459 O O . LYS A 1 188 ? 3.917 -9.419 16.060 1.00 75.19 188 LYS A O 1
ATOM 1464 N N . VAL A 1 189 ? 4.752 -7.454 15.341 1.00 81.12 189 VAL A N 1
ATOM 1465 C CA . VAL A 1 189 ? 5.483 -7.965 14.172 1.00 81.12 189 VAL A CA 1
ATOM 1466 C C . VAL A 1 189 ? 7.000 -7.876 14.330 1.00 81.12 189 VAL A C 1
ATOM 1468 O O . VAL A 1 189 ? 7.714 -8.146 13.374 1.00 81.12 189 VAL A O 1
ATOM 1471 N N . MET A 1 190 ? 7.504 -7.497 15.508 1.00 85.00 190 MET A N 1
ATOM 1472 C CA . MET A 1 190 ? 8.938 -7.405 15.788 1.00 85.00 190 MET A CA 1
ATOM 1473 C C . MET A 1 190 ? 9.436 -8.612 16.592 1.00 85.00 190 MET A C 1
ATOM 1475 O O . MET A 1 190 ? 8.689 -9.205 17.377 1.00 85.00 190 MET A O 1
ATOM 1479 N N . ASP A 1 191 ? 10.694 -8.991 16.399 1.00 84.38 191 ASP A N 1
ATOM 1480 C CA . ASP A 1 191 ? 11.416 -9.939 17.250 1.00 84.38 191 ASP A CA 1
ATOM 1481 C C . ASP A 1 191 ? 11.945 -9.267 18.537 1.00 84.38 191 ASP A C 1
ATOM 1483 O O . ASP A 1 191 ? 11.688 -8.089 18.803 1.00 84.38 191 ASP A O 1
ATOM 1487 N N . GLU A 1 192 ? 12.647 -10.029 19.380 1.00 82.38 192 GLU A N 1
ATOM 1488 C CA . GLU A 1 192 ? 13.213 -9.528 20.645 1.00 82.38 192 GLU A CA 1
ATOM 1489 C C . GLU A 1 192 ? 14.319 -8.475 20.438 1.00 82.38 192 GLU A C 1
ATOM 1491 O O . GLU A 1 192 ? 14.635 -7.717 21.356 1.00 82.38 192 GLU A O 1
ATOM 1496 N N . GLU A 1 193 ? 14.872 -8.388 19.227 1.00 81.88 193 GLU A N 1
ATOM 1497 C CA . GLU A 1 193 ? 15.950 -7.477 18.833 1.00 81.88 193 GLU A CA 1
ATOM 1498 C C . GLU A 1 193 ? 15.410 -6.190 18.181 1.00 81.88 193 GLU A C 1
ATOM 1500 O O . GLU A 1 193 ? 16.163 -5.244 17.942 1.00 81.88 193 GLU A O 1
ATOM 1505 N N . GLY A 1 194 ? 14.095 -6.121 17.943 1.00 77.56 194 GLY A N 1
ATOM 1506 C CA . GLY A 1 194 ? 13.412 -4.982 17.335 1.00 77.56 194 GLY A CA 1
ATOM 1507 C C . GLY A 1 194 ? 13.393 -4.998 15.804 1.00 77.56 194 GLY A C 1
ATOM 1508 O O . GLY A 1 194 ? 12.994 -3.998 15.201 1.00 77.56 194 GLY A O 1
ATOM 1509 N N . ASN A 1 195 ? 13.790 -6.101 15.164 1.00 83.38 195 ASN A N 1
ATOM 1510 C CA . ASN A 1 195 ? 13.667 -6.281 13.718 1.00 83.38 195 ASN A CA 1
ATOM 1511 C C . ASN A 1 195 ? 12.286 -6.832 13.361 1.00 83.38 195 ASN A C 1
ATOM 1513 O O . ASN A 1 195 ? 11.613 -7.436 14.190 1.00 83.38 195 ASN A O 1
ATOM 1517 N N . VAL A 1 196 ? 11.845 -6.625 12.116 1.00 82.62 196 VAL A N 1
ATOM 1518 C CA . VAL A 1 196 ? 10.576 -7.191 11.637 1.00 82.62 196 VAL A CA 1
ATOM 1519 C C . VAL A 1 196 ? 10.722 -8.704 11.482 1.00 82.62 196 VAL A C 1
ATOM 1521 O O . VAL A 1 196 ? 11.487 -9.181 10.645 1.00 82.62 196 VAL A O 1
ATOM 1524 N N . ASP A 1 197 ? 9.942 -9.441 12.263 1.00 88.25 197 ASP A N 1
ATOM 1525 C CA . ASP A 1 197 ? 9.840 -10.891 12.217 1.00 88.25 197 ASP A CA 1
ATOM 1526 C C . ASP A 1 197 ? 8.902 -11.297 11.072 1.00 88.25 197 ASP A C 1
ATOM 1528 O O . ASP A 1 197 ? 7.720 -10.929 11.030 1.00 88.25 197 ASP A O 1
ATOM 1532 N N . ARG A 1 198 ? 9.450 -12.050 10.114 1.00 85.25 198 ARG A N 1
ATOM 1533 C CA . ARG A 1 198 ? 8.721 -12.499 8.924 1.00 85.25 198 ARG A CA 1
ATOM 1534 C C . ARG A 1 198 ? 7.507 -13.347 9.288 1.00 85.25 198 ARG A C 1
ATOM 1536 O O . ARG A 1 198 ? 6.449 -13.154 8.692 1.00 85.25 198 ARG A O 1
ATOM 1543 N N . ASP A 1 199 ? 7.652 -14.275 10.223 1.00 86.19 199 ASP A N 1
ATOM 1544 C CA . ASP A 1 199 ? 6.607 -15.242 10.545 1.00 86.19 199 ASP A CA 1
ATOM 1545 C C . ASP A 1 199 ? 5.462 -14.556 11.291 1.00 86.19 199 ASP A C 1
ATOM 1547 O O . ASP A 1 199 ? 4.293 -14.799 10.988 1.00 86.19 199 ASP A O 1
ATOM 1551 N N . LYS A 1 200 ? 5.773 -13.608 12.184 1.00 85.50 200 LYS A N 1
ATOM 1552 C CA . LYS A 1 200 ? 4.757 -12.773 12.846 1.00 85.50 200 LYS A CA 1
ATOM 1553 C C . LYS A 1 200 ? 4.025 -11.865 11.863 1.00 85.50 200 LYS A C 1
ATOM 1555 O O . LYS A 1 200 ? 2.808 -11.708 11.967 1.00 85.50 200 LYS A O 1
ATOM 1560 N N . LEU A 1 201 ? 4.738 -11.276 10.901 1.00 82.69 201 LEU A N 1
ATOM 1561 C CA . LEU A 1 201 ? 4.123 -10.458 9.857 1.00 82.69 201 LEU A CA 1
ATOM 1562 C C . LEU A 1 201 ? 3.186 -11.294 8.977 1.00 82.69 201 LEU A C 1
ATOM 1564 O O . LEU A 1 201 ? 2.052 -10.882 8.731 1.00 82.69 201 LEU A O 1
ATOM 1568 N N . LEU A 1 202 ? 3.637 -12.473 8.540 1.00 83.81 202 LEU A N 1
ATOM 1569 C CA . LEU A 1 202 ? 2.822 -13.407 7.766 1.00 83.81 202 LEU A CA 1
ATOM 1570 C C . LEU A 1 202 ? 1.593 -13.851 8.558 1.00 83.81 202 LEU A C 1
ATOM 1572 O O . LEU A 1 202 ? 0.486 -13.769 8.038 1.00 83.81 202 LEU A O 1
ATOM 1576 N N . ALA A 1 203 ? 1.755 -14.230 9.827 1.00 84.75 203 ALA A N 1
ATOM 1577 C CA . ALA A 1 203 ? 0.638 -14.597 10.691 1.00 84.75 203 ALA A CA 1
ATOM 1578 C C . ALA A 1 203 ? -0.380 -13.453 10.831 1.00 84.75 203 ALA A C 1
ATOM 1580 O O . ALA A 1 203 ? -1.584 -13.689 10.766 1.00 84.75 203 ALA A O 1
ATOM 1581 N N . MET A 1 204 ? 0.084 -12.207 10.967 1.00 81.81 204 MET A N 1
ATOM 1582 C CA . MET A 1 204 ? -0.798 -11.042 11.036 1.00 81.81 204 MET A CA 1
ATOM 1583 C C . MET A 1 204 ? -1.585 -10.841 9.735 1.00 81.81 204 MET A C 1
ATOM 1585 O O . MET A 1 204 ? -2.793 -10.629 9.796 1.00 81.81 204 MET A O 1
ATOM 1589 N N . ILE A 1 205 ? -0.935 -10.943 8.572 1.00 79.25 205 ILE A N 1
ATOM 1590 C CA . ILE A 1 205 ? -1.603 -10.830 7.264 1.00 79.25 205 ILE A CA 1
ATOM 1591 C C . ILE A 1 205 ? -2.622 -11.961 7.081 1.00 79.25 205 ILE A C 1
ATOM 1593 O O . ILE A 1 205 ? -3.762 -11.712 6.700 1.00 79.25 205 ILE A O 1
ATOM 1597 N N . MET A 1 206 ? -2.229 -13.196 7.390 1.00 83.25 206 MET A N 1
ATOM 1598 C CA . MET A 1 206 ? -3.092 -14.368 7.246 1.00 83.25 206 MET A CA 1
ATOM 1599 C C . MET A 1 206 ? -4.270 -14.347 8.226 1.00 83.25 206 MET A C 1
ATOM 1601 O O . MET A 1 206 ? -5.336 -14.843 7.892 1.00 83.25 206 MET A O 1
ATOM 1605 N N . SER A 1 207 ? -4.128 -13.717 9.399 1.00 81.75 207 SER A N 1
ATOM 1606 C CA . SER A 1 207 ? -5.200 -13.652 10.406 1.00 81.75 207 SER A CA 1
ATOM 1607 C C . SER A 1 207 ? -6.460 -12.911 9.949 1.00 81.75 207 SER A C 1
ATOM 1609 O O . SER A 1 207 ? -7.525 -13.105 10.532 1.00 81.75 207 SER A O 1
ATOM 1611 N N . SER A 1 208 ? -6.352 -12.058 8.925 1.00 73.69 208 SER A N 1
ATOM 1612 C CA . SER A 1 208 ? -7.487 -11.333 8.350 1.00 73.69 208 SER A CA 1
ATOM 1613 C C . SER A 1 208 ? -8.088 -12.006 7.115 1.00 73.69 208 SER A C 1
ATOM 1615 O O . SER A 1 208 ? -8.978 -11.423 6.503 1.00 73.69 208 SER A O 1
ATOM 1617 N N . ILE A 1 209 ? -7.574 -13.170 6.705 1.00 81.00 209 ILE A N 1
ATOM 1618 C CA . ILE A 1 209 ? -7.981 -13.861 5.478 1.00 81.00 209 ILE A CA 1
ATOM 1619 C C . ILE A 1 209 ? -8.594 -15.209 5.854 1.00 81.00 209 ILE A C 1
ATOM 1621 O O . ILE A 1 209 ? -8.048 -15.943 6.674 1.00 81.00 209 ILE A O 1
ATOM 1625 N N . GLU A 1 210 ? -9.729 -15.543 5.248 1.00 85.06 210 GLU A N 1
ATOM 1626 C CA . GLU A 1 210 ? -10.364 -16.843 5.432 1.00 85.06 210 GLU A CA 1
ATOM 1627 C C . GLU A 1 210 ? -9.683 -17.889 4.534 1.00 85.06 210 GLU A C 1
ATOM 1629 O O . GLU A 1 210 ? -9.602 -17.723 3.317 1.00 85.06 210 GLU A O 1
ATOM 1634 N N . GLU A 1 211 ? -9.157 -18.970 5.120 1.00 87.50 211 GLU A N 1
ATOM 1635 C CA . GLU A 1 211 ? -8.420 -19.998 4.362 1.00 87.50 211 GLU A CA 1
ATOM 1636 C C . GLU A 1 211 ? -9.292 -20.680 3.298 1.00 87.50 211 GLU A C 1
ATOM 1638 O O . GLU A 1 211 ? -8.803 -21.008 2.219 1.00 87.50 211 GLU A O 1
ATOM 1643 N N . ALA A 1 212 ? -10.596 -20.820 3.562 1.00 88.44 212 ALA A N 1
ATOM 1644 C CA . ALA A 1 212 ? -11.547 -21.381 2.607 1.00 88.44 212 ALA A CA 1
ATOM 1645 C C . ALA A 1 212 ? -11.638 -20.551 1.313 1.00 88.44 212 ALA A C 1
ATOM 1647 O O . ALA A 1 212 ? -11.696 -21.126 0.226 1.00 88.44 212 ALA A O 1
ATOM 1648 N N . ASP A 1 213 ? -11.574 -19.218 1.415 1.00 88.69 213 ASP A N 1
ATOM 1649 C CA . ASP A 1 213 ? -11.590 -18.331 0.248 1.00 88.69 213 ASP A CA 1
ATOM 1650 C C . ASP A 1 213 ? -10.327 -18.514 -0.602 1.00 88.69 213 ASP A C 1
ATOM 1652 O O . ASP A 1 213 ? -10.391 -18.516 -1.834 1.00 88.69 213 ASP A O 1
ATOM 1656 N N . ILE A 1 214 ? -9.166 -18.681 0.044 1.00 91.38 214 ILE A N 1
ATOM 1657 C CA . ILE A 1 214 ? -7.891 -18.925 -0.645 1.00 91.38 214 ILE A CA 1
ATOM 1658 C C . ILE A 1 214 ? -7.966 -20.236 -1.423 1.00 91.38 214 ILE A C 1
ATOM 1660 O O . ILE A 1 214 ? -7.565 -20.281 -2.588 1.00 91.38 214 ILE A O 1
ATOM 1664 N N . ASP A 1 215 ? -8.487 -21.282 -0.790 1.00 92.31 215 ASP A N 1
ATOM 1665 C CA . ASP A 1 215 ? -8.608 -22.610 -1.378 1.00 92.31 215 ASP A CA 1
ATOM 1666 C C . ASP A 1 215 ? -9.545 -22.598 -2.585 1.00 92.31 215 ASP A C 1
ATOM 1668 O O . ASP A 1 215 ? -9.154 -23.035 -3.671 1.00 92.31 215 ASP A O 1
ATOM 1672 N N . GLU A 1 216 ? -10.732 -22.004 -2.436 1.00 93.69 216 GLU A N 1
ATOM 1673 C CA . GLU A 1 216 ? -11.695 -21.872 -3.529 1.00 93.69 216 GLU A CA 1
ATOM 1674 C C . GLU A 1 216 ? -11.096 -21.098 -4.714 1.00 93.69 216 GLU A C 1
ATOM 1676 O O . GLU A 1 216 ? -11.213 -21.519 -5.872 1.00 93.69 216 GLU A O 1
ATOM 1681 N N . GLN A 1 217 ? -10.426 -19.967 -4.454 1.00 91.94 217 GLN A N 1
ATOM 1682 C CA . GLN A 1 217 ? -9.830 -19.181 -5.533 1.00 91.94 217 GLN A CA 1
ATOM 1683 C C . GLN A 1 217 ? -8.645 -19.898 -6.189 1.00 91.94 217 GLN A C 1
ATOM 1685 O O . GLN A 1 217 ? -8.529 -19.850 -7.416 1.00 91.94 217 GLN A O 1
ATOM 1690 N N . ALA A 1 218 ? -7.799 -20.595 -5.429 1.00 93.44 218 ALA A N 1
ATOM 1691 C CA . ALA A 1 218 ? -6.675 -21.347 -5.980 1.00 93.44 218 ALA A CA 1
ATOM 1692 C C . ALA A 1 218 ? -7.155 -22.474 -6.910 1.00 93.44 218 ALA A C 1
ATOM 1694 O O . ALA A 1 218 ? -6.668 -22.592 -8.039 1.00 93.44 218 ALA A O 1
ATOM 1695 N N . GLU A 1 219 ? -8.169 -23.238 -6.491 1.00 93.25 219 GLU A N 1
ATOM 1696 C CA . GLU A 1 219 ? -8.795 -24.276 -7.319 1.00 93.25 219 GLU A CA 1
ATOM 1697 C C . GLU A 1 219 ? -9.423 -23.689 -8.587 1.00 93.25 219 GLU A C 1
ATOM 1699 O O . GLU A 1 219 ? -9.257 -24.219 -9.692 1.00 93.25 219 GLU A O 1
ATOM 1704 N N . ARG A 1 220 ? -10.124 -22.558 -8.452 1.00 94.12 220 ARG A N 1
ATOM 1705 C CA . ARG A 1 220 ? -10.736 -21.863 -9.585 1.00 94.12 220 ARG A CA 1
ATOM 1706 C C . ARG A 1 220 ? -9.691 -21.401 -10.598 1.00 94.12 220 ARG A C 1
ATOM 1708 O O . ARG A 1 220 ? -9.895 -21.595 -11.798 1.00 94.12 220 ARG A O 1
ATOM 1715 N N . VAL A 1 221 ? -8.592 -20.800 -10.141 1.00 91.88 221 VAL A N 1
ATOM 1716 C CA . VAL A 1 221 ? -7.497 -20.343 -11.009 1.00 91.88 221 VAL A CA 1
ATOM 1717 C C . VAL A 1 221 ? -6.852 -21.533 -11.715 1.00 91.88 221 VAL A C 1
ATOM 1719 O O . VAL A 1 221 ? -6.725 -21.499 -12.939 1.00 91.88 221 VAL A O 1
ATOM 1722 N N . GLN A 1 222 ? -6.536 -22.613 -10.994 1.00 92.06 222 GLN A N 1
ATOM 1723 C CA . GLN A 1 222 ? -5.953 -23.818 -11.594 1.00 92.06 222 GLN A CA 1
ATOM 1724 C C . GLN A 1 222 ? -6.873 -24.406 -12.665 1.00 92.06 222 GLN A C 1
ATOM 1726 O O . GLN A 1 222 ? -6.432 -24.724 -13.767 1.00 92.06 222 GLN A O 1
ATOM 1731 N N . LYS A 1 223 ? -8.178 -24.484 -12.387 1.00 92.69 223 LYS A N 1
ATOM 1732 C CA . LYS A 1 223 ? -9.164 -24.963 -13.358 1.00 92.69 223 LYS A CA 1
ATOM 1733 C C . LYS A 1 223 ? -9.186 -24.113 -14.630 1.00 92.69 223 LYS A C 1
ATOM 1735 O O . LYS A 1 223 ? -9.275 -24.672 -15.720 1.00 92.69 223 LYS A O 1
ATOM 1740 N N . ILE A 1 224 ? -9.112 -22.786 -14.509 1.00 90.44 224 ILE A N 1
ATOM 1741 C CA . ILE A 1 224 ? -9.080 -21.878 -15.666 1.00 90.44 224 ILE A CA 1
ATOM 1742 C C . ILE A 1 224 ? -7.820 -22.119 -16.499 1.00 90.44 224 ILE A C 1
ATOM 1744 O O . ILE A 1 224 ? -7.931 -22.295 -17.712 1.00 90.44 224 ILE A O 1
ATOM 1748 N N . ILE A 1 225 ? -6.648 -22.158 -15.860 1.00 88.56 225 ILE A N 1
ATOM 1749 C CA . ILE A 1 225 ? -5.368 -22.395 -16.542 1.00 88.56 225 ILE A CA 1
ATOM 1750 C C . ILE A 1 225 ? -5.415 -23.722 -17.302 1.00 88.56 225 ILE A C 1
ATOM 1752 O O . ILE A 1 225 ? -5.127 -23.759 -18.500 1.00 88.56 225 ILE A O 1
ATOM 1756 N N . ARG A 1 226 ? -5.870 -24.788 -16.639 1.00 88.75 226 ARG A N 1
ATOM 1757 C CA . ARG A 1 226 ? -5.983 -26.118 -17.233 1.00 88.75 226 ARG A CA 1
ATOM 1758 C C . ARG A 1 226 ? -6.888 -26.131 -18.461 1.00 88.75 226 ARG A C 1
ATOM 1760 O O . ARG A 1 226 ? -6.511 -26.668 -19.495 1.00 88.75 226 ARG A O 1
ATOM 1767 N N . VAL A 1 227 ? -8.062 -25.497 -18.385 1.00 88.88 227 VAL A N 1
ATOM 1768 C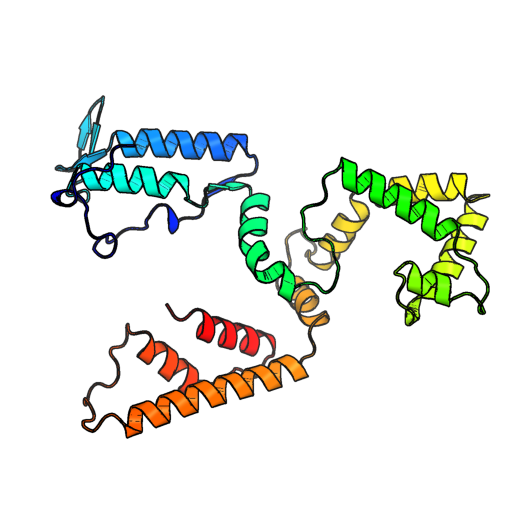 CA . VAL A 1 227 ? -8.985 -25.389 -19.530 1.00 88.88 227 VAL A CA 1
ATOM 1769 C C . VAL A 1 227 ? -8.334 -24.653 -20.700 1.00 88.88 227 VAL A C 1
ATOM 1771 O O . VAL A 1 227 ? -8.475 -25.084 -21.845 1.00 88.88 227 VAL A O 1
ATOM 1774 N N . VAL A 1 228 ? -7.607 -23.566 -20.433 1.00 85.12 228 VAL A N 1
ATOM 1775 C CA . VAL A 1 228 ? -6.892 -22.816 -21.474 1.00 85.12 228 VAL A CA 1
ATOM 1776 C C . VAL A 1 228 ? -5.838 -23.697 -22.148 1.00 85.12 228 VAL A C 1
ATOM 1778 O O . VAL A 1 228 ? -5.808 -23.756 -23.376 1.00 85.12 228 VAL A O 1
ATOM 1781 N N . PHE A 1 229 ? -5.020 -24.423 -21.382 1.00 81.94 229 PHE A N 1
ATOM 1782 C CA . PHE A 1 229 ? -3.993 -25.295 -21.956 1.00 81.94 229 PHE A CA 1
ATOM 1783 C C . PHE A 1 229 ? -4.562 -26.470 -22.742 1.00 81.94 229 PHE A C 1
ATOM 1785 O O . PHE A 1 229 ? -4.062 -26.741 -23.831 1.00 81.94 229 PHE A O 1
ATOM 1792 N N . GLU A 1 230 ? -5.606 -27.135 -22.245 1.00 83.62 230 GLU A N 1
ATOM 1793 C CA . GLU A 1 230 ? -6.273 -28.204 -22.998 1.00 83.62 230 GLU A CA 1
ATOM 1794 C C . GLU A 1 230 ? -6.845 -27.664 -24.318 1.00 83.62 230 GLU A C 1
ATOM 1796 O O . GLU A 1 230 ? -6.585 -28.226 -25.378 1.00 83.62 230 GLU A O 1
ATOM 1801 N N . THR A 1 231 ? -7.494 -26.493 -24.296 1.00 83.69 231 THR A N 1
ATOM 1802 C CA . THR A 1 231 ? -8.028 -25.852 -25.513 1.00 83.69 231 THR A CA 1
ATOM 1803 C C . THR A 1 231 ? -6.921 -25.524 -26.521 1.00 83.69 231 THR A C 1
ATOM 1805 O O . THR A 1 231 ? -7.079 -25.731 -27.726 1.00 83.69 231 THR A O 1
ATOM 1808 N N . ILE A 1 232 ? -5.778 -25.014 -26.050 1.00 79.62 232 ILE A N 1
ATOM 1809 C CA . ILE A 1 232 ? -4.630 -24.708 -26.912 1.00 79.62 232 ILE A CA 1
ATOM 1810 C C . ILE A 1 232 ? -4.049 -25.999 -27.503 1.00 79.62 232 ILE A C 1
ATOM 1812 O O . ILE A 1 232 ? -3.777 -26.045 -28.703 1.00 79.62 232 ILE A O 1
ATOM 1816 N N . LYS A 1 233 ? -3.899 -27.054 -26.693 1.00 76.38 233 LYS A N 1
ATOM 1817 C CA . LYS A 1 233 ? -3.408 -28.368 -27.138 1.00 76.38 233 LYS A CA 1
ATOM 1818 C C . LYS A 1 233 ? -4.324 -28.990 -28.192 1.00 76.38 233 LYS A C 1
ATOM 1820 O O . LYS A 1 233 ? -3.820 -29.527 -29.171 1.00 76.38 233 LYS A O 1
ATOM 1825 N N . GLU A 1 234 ? -5.640 -28.859 -28.044 1.00 77.00 234 GLU A N 1
ATOM 1826 C CA . GLU A 1 234 ? -6.625 -29.322 -29.032 1.00 77.00 234 GLU A CA 1
ATOM 1827 C C . GLU A 1 234 ? -6.561 -28.541 -30.358 1.00 77.00 234 GLU A C 1
ATOM 1829 O O . GLU A 1 234 ? -6.770 -29.112 -31.430 1.00 77.00 234 GLU A O 1
ATOM 1834 N N . CYS A 1 235 ? -6.248 -27.241 -30.314 1.00 72.81 235 CYS A N 1
ATOM 1835 C CA . CYS A 1 235 ? -6.157 -26.392 -31.507 1.00 72.81 235 CYS A CA 1
ATOM 1836 C C . CYS A 1 235 ? -4.840 -26.554 -32.288 1.00 72.81 235 CYS A C 1
ATOM 1838 O O . CYS A 1 235 ? -4.787 -26.238 -33.480 1.00 72.81 235 CYS A O 1
ATOM 1840 N N . ILE A 1 236 ? -3.764 -27.017 -31.645 1.00 70.19 236 ILE A N 1
ATOM 1841 C CA . ILE A 1 236 ? -2.452 -27.181 -32.281 1.00 70.19 236 ILE A CA 1
ATOM 1842 C C . ILE A 1 236 ? -2.391 -28.548 -32.978 1.00 70.19 236 ILE A C 1
ATOM 1844 O O . ILE A 1 236 ? -2.156 -29.582 -32.363 1.00 70.19 236 ILE A O 1
ATOM 1848 N N . GLN A 1 237 ? -2.561 -28.551 -34.303 1.00 56.19 237 GLN A N 1
ATOM 1849 C CA . GLN A 1 237 ? -2.568 -29.774 -35.126 1.00 56.19 237 GLN A CA 1
ATOM 1850 C C . GLN A 1 237 ? -1.181 -30.400 -35.369 1.00 56.19 237 GLN A C 1
ATOM 1852 O O . GLN A 1 237 ? -1.088 -31.466 -35.979 1.00 56.19 237 GLN A O 1
ATOM 1857 N N . THR A 1 238 ? -0.105 -29.779 -34.881 1.00 53.94 238 THR A N 1
ATOM 1858 C CA . THR A 1 238 ? 1.260 -30.294 -35.039 1.00 53.94 238 THR A CA 1
ATOM 1859 C C . THR A 1 238 ? 1.981 -30.208 -33.699 1.00 53.94 238 THR A C 1
ATOM 1861 O O . THR A 1 238 ? 2.298 -29.099 -33.269 1.00 53.94 238 THR A O 1
ATOM 1864 N N . PRO A 1 239 ? 2.276 -31.330 -33.020 1.00 48.38 239 PRO A N 1
ATOM 1865 C CA . PRO A 1 239 ? 3.084 -31.279 -31.816 1.00 48.38 239 PRO A CA 1
ATOM 1866 C C . PRO A 1 239 ? 4.498 -30.887 -32.242 1.00 48.38 239 PRO A C 1
ATOM 1868 O O . PRO A 1 239 ? 5.230 -31.684 -32.829 1.00 48.38 239 PRO A O 1
ATOM 1871 N N . SER A 1 240 ? 4.901 -29.643 -31.991 1.00 55.22 240 SER A N 1
ATOM 1872 C CA . SER A 1 240 ? 6.320 -29.313 -31.995 1.00 55.22 240 SER A CA 1
ATOM 1873 C C . SER A 1 240 ? 6.976 -30.208 -30.945 1.00 55.22 240 SER A C 1
ATOM 1875 O O . SER A 1 240 ? 6.674 -30.095 -29.758 1.00 55.22 240 SER A O 1
ATOM 1877 N N . ALA A 1 241 ? 7.852 -31.115 -31.381 1.00 54.59 241 ALA A N 1
ATOM 1878 C CA . ALA A 1 241 ? 8.522 -32.106 -30.534 1.00 54.59 241 ALA A CA 1
ATOM 1879 C C . ALA A 1 241 ? 9.328 -31.500 -29.361 1.00 54.59 241 ALA A C 1
ATOM 1881 O O . ALA A 1 241 ? 9.801 -32.233 -28.499 1.00 54.59 241 ALA A O 1
ATOM 1882 N N . SER A 1 242 ? 9.482 -30.173 -29.328 1.00 57.72 242 SER A N 1
ATOM 1883 C CA . SER A 1 242 ? 10.205 -29.400 -28.320 1.00 57.72 242 SER A CA 1
ATOM 1884 C C . SER A 1 242 ? 9.331 -28.745 -27.238 1.00 57.72 242 SER A C 1
ATOM 1886 O O . SER A 1 242 ? 9.896 -28.115 -26.352 1.00 57.72 242 SER A O 1
ATOM 1888 N N . GLY A 1 243 ? 7.993 -28.844 -27.293 1.00 66.06 243 GLY A N 1
ATOM 1889 C CA . GLY A 1 243 ? 7.113 -28.088 -26.383 1.00 66.06 243 GLY A CA 1
ATOM 1890 C C . GLY A 1 243 ? 7.230 -26.564 -26.561 1.00 66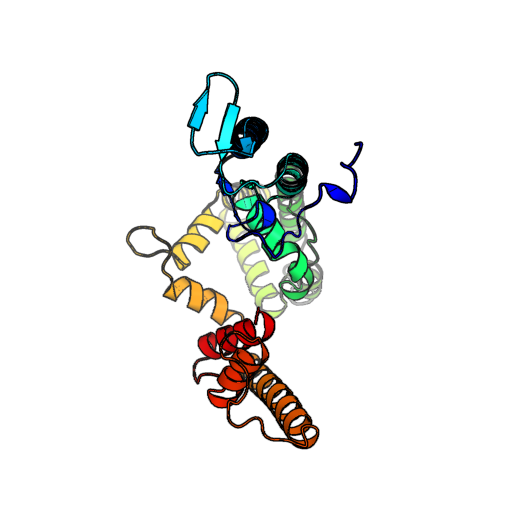.06 243 GLY A C 1
ATOM 1891 O O . GLY A 1 243 ? 7.727 -26.095 -27.591 1.00 66.06 243 GLY A O 1
ATOM 1892 N N . TRP A 1 244 ? 6.760 -25.785 -25.580 1.00 71.00 244 TRP A N 1
ATOM 1893 C CA . TRP A 1 244 ? 6.980 -24.332 -25.548 1.00 71.00 244 TRP A CA 1
ATOM 1894 C C . TRP A 1 244 ? 8.458 -24.020 -25.285 1.00 71.00 244 TRP A C 1
ATOM 1896 O O . TRP A 1 244 ? 9.117 -24.706 -24.507 1.00 71.00 244 TRP A O 1
ATOM 1906 N N . ALA A 1 245 ? 8.993 -22.960 -25.896 1.00 75.25 245 ALA A N 1
ATOM 1907 C CA . ALA A 1 245 ? 10.349 -22.514 -25.583 1.00 75.25 245 ALA A CA 1
ATOM 1908 C C . ALA A 1 245 ? 10.436 -22.081 -24.106 1.00 75.25 245 ALA A C 1
ATOM 1910 O O . ALA A 1 245 ? 9.561 -21.358 -23.625 1.00 75.25 245 ALA A O 1
ATOM 1911 N N . ALA A 1 246 ? 11.485 -22.520 -23.403 1.00 68.25 246 ALA A N 1
ATOM 1912 C CA . ALA A 1 246 ? 11.600 -22.433 -21.942 1.00 68.25 246 ALA A CA 1
ATOM 1913 C C . ALA A 1 246 ? 11.517 -21.005 -21.370 1.00 68.25 246 ALA A C 1
ATOM 1915 O O . ALA A 1 246 ? 11.120 -20.829 -20.226 1.00 68.25 246 ALA A O 1
ATOM 1916 N N . GLU A 1 247 ? 11.843 -19.987 -22.168 1.00 72.88 247 GLU A N 1
ATOM 1917 C CA . GLU A 1 247 ? 11.797 -18.575 -21.758 1.00 72.88 247 GLU A CA 1
ATOM 1918 C C . GLU A 1 247 ? 10.465 -17.887 -22.094 1.00 72.88 247 GLU A C 1
ATOM 1920 O O . GLU A 1 247 ? 10.335 -16.670 -21.998 1.00 72.88 247 GLU A O 1
ATOM 1925 N N . THR A 1 248 ? 9.456 -18.647 -22.525 1.00 77.38 248 THR A N 1
ATOM 1926 C CA . THR A 1 248 ? 8.148 -18.084 -22.867 1.00 77.38 248 THR A CA 1
ATOM 1927 C C . THR A 1 248 ? 7.192 -18.115 -21.683 1.00 77.38 248 THR A C 1
ATOM 1929 O O . THR A 1 248 ? 7.161 -19.055 -20.891 1.00 77.38 248 THR A O 1
ATOM 1932 N N . ARG A 1 249 ? 6.299 -17.124 -21.643 1.00 76.25 249 ARG A N 1
ATOM 1933 C CA . ARG A 1 249 ? 5.152 -17.064 -20.721 1.00 76.25 249 ARG A CA 1
ATOM 1934 C C . ARG A 1 249 ? 4.349 -18.352 -20.667 1.00 76.25 249 ARG A C 1
ATOM 1936 O O . ARG A 1 249 ? 3.905 -18.761 -19.600 1.00 76.25 249 ARG A O 1
ATOM 1943 N N . MET A 1 250 ? 4.175 -18.984 -21.825 1.00 77.81 250 MET A N 1
ATOM 1944 C CA . MET A 1 250 ? 3.424 -20.228 -21.949 1.00 77.81 250 MET A CA 1
ATOM 1945 C C . MET A 1 250 ? 4.145 -21.403 -21.289 1.00 77.81 250 MET A C 1
ATOM 1947 O O . MET A 1 250 ? 3.478 -22.204 -20.645 1.00 77.81 250 MET A O 1
ATOM 1951 N N . ALA A 1 251 ? 5.479 -21.473 -21.362 1.00 79.19 251 ALA A N 1
ATOM 1952 C CA . ALA A 1 251 ? 6.251 -22.483 -20.638 1.00 79.19 251 ALA A CA 1
ATOM 1953 C C . ALA A 1 251 ? 6.143 -22.296 -19.114 1.00 79.19 251 ALA A C 1
ATOM 1955 O O . ALA A 1 251 ? 5.911 -23.263 -18.392 1.00 79.19 251 ALA A O 1
ATOM 1956 N N . CYS A 1 252 ? 6.226 -21.052 -18.625 1.00 81.19 252 CYS A N 1
ATOM 1957 C CA . CYS A 1 252 ? 6.036 -20.750 -17.201 1.00 81.19 252 CYS A CA 1
ATOM 1958 C C . CYS A 1 252 ? 4.623 -21.100 -16.712 1.00 81.19 252 CYS A C 1
ATOM 1960 O O . CYS A 1 252 ? 4.467 -21.700 -15.652 1.00 81.19 252 CYS A O 1
ATOM 1962 N N . LEU A 1 253 ? 3.589 -20.744 -17.478 1.00 82.44 253 LEU A N 1
ATOM 1963 C CA . LEU A 1 253 ? 2.207 -21.082 -17.135 1.00 82.44 253 LEU A CA 1
ATOM 1964 C C . LEU A 1 253 ? 1.947 -22.595 -17.198 1.00 82.44 253 LEU A C 1
ATOM 1966 O O . LEU A 1 253 ? 1.211 -23.100 -16.356 1.00 82.44 253 LEU A O 1
ATOM 1970 N N . GLU A 1 254 ? 2.551 -23.321 -18.144 1.00 84.31 254 GLU A N 1
ATOM 1971 C CA . GLU A 1 254 ? 2.412 -24.782 -18.235 1.00 84.31 254 GLU A CA 1
ATOM 1972 C C . GLU A 1 254 ? 3.068 -25.467 -17.031 1.00 84.31 254 GLU A C 1
ATOM 1974 O O . GLU A 1 254 ? 2.504 -26.396 -16.455 1.00 84.31 254 GLU A O 1
ATOM 1979 N N . GLU A 1 255 ? 4.223 -24.968 -16.589 1.00 85.12 255 GLU A N 1
ATOM 1980 C CA . GLU A 1 255 ? 4.880 -25.461 -15.381 1.00 85.12 255 GLU A CA 1
ATOM 1981 C C . GLU A 1 255 ? 4.060 -25.162 -14.113 1.00 85.12 255 GLU A C 1
ATOM 1983 O O . GLU A 1 255 ? 3.947 -26.015 -13.229 1.00 85.12 255 GLU A O 1
ATOM 1988 N N . LEU A 1 256 ? 3.426 -23.986 -14.030 1.00 86.50 256 LEU A N 1
ATOM 1989 C CA . LEU A 1 256 ? 2.532 -23.628 -12.921 1.00 86.50 256 LEU A CA 1
ATOM 1990 C C . LEU A 1 256 ? 1.257 -24.484 -12.890 1.00 86.50 256 LEU A C 1
ATOM 1992 O O . LEU A 1 256 ? 0.797 -24.832 -11.802 1.00 86.50 256 LEU A O 1
ATOM 1996 N N . ASP A 1 257 ? 0.708 -24.853 -14.051 1.00 86.50 257 ASP A N 1
ATOM 1997 C CA . ASP A 1 257 ? -0.416 -25.796 -14.155 1.00 86.50 257 ASP A CA 1
ATOM 1998 C C . ASP A 1 257 ? -0.011 -27.203 -13.699 1.00 86.50 257 ASP A C 1
ATOM 2000 O O . ASP A 1 257 ? -0.704 -27.837 -12.900 1.00 86.50 257 ASP A O 1
ATOM 2004 N N . ARG A 1 258 ? 1.157 -27.666 -14.165 1.00 85.62 258 ARG A N 1
ATOM 2005 C CA . ARG A 1 258 ? 1.704 -28.994 -13.862 1.00 85.62 258 ARG A CA 1
ATOM 2006 C C . ARG A 1 258 ? 2.022 -29.173 -12.380 1.00 85.62 258 ARG A C 1
ATOM 2008 O O . ARG A 1 258 ? 1.802 -30.253 -11.836 1.00 85.62 258 ARG A O 1
ATOM 2015 N N . THR A 1 259 ? 2.583 -28.144 -11.751 1.00 87.75 259 THR A N 1
ATOM 2016 C CA . THR A 1 259 ? 2.919 -28.148 -10.319 1.00 87.75 259 THR A CA 1
ATOM 2017 C C . THR A 1 259 ? 1.687 -27.938 -9.443 1.00 87.75 259 THR A C 1
ATOM 2019 O O . THR A 1 259 ? 1.581 -28.570 -8.393 1.00 87.75 259 THR A O 1
ATOM 2022 N N . GLY A 1 260 ? 0.736 -27.125 -9.909 1.00 87.62 260 GLY A N 1
ATOM 2023 C CA . GLY A 1 260 ? -0.493 -26.807 -9.194 1.00 87.62 260 GLY A CA 1
ATOM 2024 C C . GLY A 1 260 ? -0.273 -25.936 -7.948 1.00 87.62 260 GLY A C 1
ATOM 2025 O O . GLY A 1 260 ? 0.863 -25.616 -7.585 1.00 87.62 260 GLY A O 1
ATOM 2026 N N . PRO A 1 261 ? -1.366 -25.522 -7.285 1.00 91.81 261 PRO A N 1
ATOM 2027 C CA . PRO A 1 261 ? -1.284 -24.745 -6.060 1.00 91.81 261 PRO A CA 1
ATOM 2028 C C . PRO A 1 261 ? -0.667 -25.582 -4.916 1.00 91.81 261 PRO A C 1
ATOM 2030 O O . PRO A 1 261 ? -1.051 -26.742 -4.735 1.00 91.81 261 PRO A O 1
ATOM 2033 N N . PRO A 1 262 ? 0.259 -25.014 -4.118 1.00 92.62 262 PRO A N 1
ATOM 2034 C CA . PRO A 1 262 ? 0.793 -25.651 -2.911 1.00 92.62 262 PRO A CA 1
ATOM 2035 C C . PRO A 1 262 ? -0.285 -25.980 -1.870 1.00 92.62 262 PRO A C 1
ATOM 2037 O O . PRO A 1 262 ? -1.417 -25.512 -1.952 1.00 92.62 262 PRO A O 1
ATOM 2040 N N . THR A 1 263 ? 0.063 -26.768 -0.851 1.00 89.38 263 THR A N 1
ATOM 2041 C CA . THR A 1 263 ? -0.889 -27.146 0.208 1.00 89.38 263 THR A CA 1
ATOM 2042 C C . THR A 1 263 ? -1.116 -26.046 1.239 1.00 89.38 263 THR A C 1
ATOM 2044 O O . THR A 1 263 ? -2.198 -25.979 1.812 1.00 89.38 263 THR A O 1
ATOM 2047 N N . ASP A 1 264 ? -0.116 -25.203 1.492 1.00 90.69 264 ASP A N 1
ATOM 2048 C CA . ASP A 1 264 ? -0.194 -24.129 2.476 1.00 90.69 264 ASP A CA 1
ATOM 2049 C C . ASP A 1 264 ? -0.859 -22.871 1.899 1.00 90.69 264 ASP A C 1
ATOM 2051 O O . ASP A 1 264 ? -0.612 -22.485 0.757 1.00 90.69 264 ASP A O 1
ATOM 2055 N N . SER A 1 265 ? -1.687 -22.201 2.702 1.00 90.62 265 SER A N 1
ATOM 2056 C CA . SER A 1 265 ? -2.489 -21.045 2.276 1.00 90.62 265 SER A CA 1
ATOM 2057 C C . SER A 1 265 ? -1.636 -19.892 1.734 1.00 90.62 265 SER A C 1
ATOM 2059 O O . SER A 1 265 ? -1.982 -19.264 0.734 1.00 90.62 265 SER A O 1
ATOM 2061 N N . TRP A 1 266 ? -0.476 -19.637 2.346 1.00 89.31 266 TRP A N 1
ATOM 2062 C CA . TRP A 1 266 ? 0.464 -18.628 1.855 1.00 89.31 266 TRP A CA 1
ATOM 2063 C C . TRP A 1 266 ? 1.078 -19.025 0.504 1.00 89.31 266 TRP A C 1
ATOM 2065 O O . TRP A 1 266 ? 1.117 -18.222 -0.426 1.00 89.31 266 TRP A O 1
ATOM 2075 N N . GLY A 1 267 ? 1.499 -20.279 0.356 1.00 90.62 267 GLY A N 1
ATOM 2076 C CA . GLY A 1 267 ? 1.993 -20.850 -0.890 1.00 90.62 267 GLY A CA 1
ATOM 2077 C C . GLY A 1 267 ? 0.963 -20.777 -2.014 1.00 90.62 267 GLY A C 1
ATOM 2078 O O . GLY A 1 267 ? 1.324 -20.414 -3.134 1.00 90.62 267 GLY A O 1
ATOM 2079 N N . LYS A 1 268 ? -0.323 -21.018 -1.722 1.00 93.00 268 LYS A N 1
ATOM 2080 C CA . LYS A 1 268 ? -1.433 -20.815 -2.672 1.00 93.00 268 LYS A CA 1
ATOM 2081 C C . LYS A 1 268 ? -1.535 -19.359 -3.122 1.00 93.00 268 LYS A C 1
ATOM 2083 O O . LYS A 1 268 ? -1.633 -19.103 -4.322 1.00 93.00 268 LYS A O 1
ATOM 2088 N N . LEU A 1 269 ? -1.450 -18.402 -2.193 1.00 89.94 269 LEU A N 1
ATOM 2089 C CA . LEU A 1 269 ? -1.426 -16.969 -2.516 1.00 89.94 269 LEU A CA 1
ATOM 2090 C C . LEU A 1 269 ? -0.220 -16.599 -3.394 1.00 89.94 269 LEU A C 1
ATOM 2092 O O . LEU A 1 269 ? -0.389 -15.909 -4.400 1.00 89.94 269 LEU A O 1
ATOM 2096 N N . CYS A 1 270 ? 0.980 -17.085 -3.066 1.00 89.56 270 CYS A N 1
ATOM 2097 C CA . CYS A 1 270 ? 2.178 -16.868 -3.880 1.00 89.56 270 CYS A CA 1
ATOM 2098 C C . CYS A 1 270 ? 2.043 -17.478 -5.280 1.00 89.56 270 CYS A C 1
ATOM 2100 O O . CYS A 1 270 ? 2.383 -16.824 -6.263 1.00 89.56 270 CYS A O 1
ATOM 2102 N N . TRP A 1 271 ? 1.522 -18.701 -5.382 1.00 92.81 271 TRP A N 1
ATOM 2103 C CA . TRP A 1 271 ? 1.287 -19.378 -6.656 1.00 92.81 271 TRP A CA 1
ATOM 2104 C C . TRP A 1 271 ? 0.293 -18.604 -7.530 1.00 92.81 271 TRP A C 1
ATOM 2106 O O . TRP A 1 271 ? 0.601 -18.312 -8.685 1.00 92.81 271 TRP A O 1
ATOM 2116 N N . MET A 1 272 ? -0.844 -18.168 -6.972 1.00 91.06 272 MET A N 1
ATOM 2117 C CA . MET A 1 272 ? -1.798 -17.307 -7.686 1.00 91.06 272 MET A CA 1
ATOM 2118 C C . MET A 1 272 ? -1.160 -15.976 -8.106 1.00 91.06 272 MET A C 1
ATOM 2120 O O . MET A 1 272 ? -1.401 -15.496 -9.213 1.00 91.06 272 MET A O 1
ATOM 2124 N N . GLY A 1 273 ? -0.316 -15.392 -7.250 1.00 86.25 273 GLY A N 1
ATOM 2125 C CA . GLY A 1 273 ? 0.473 -14.207 -7.574 1.00 86.25 273 GLY A CA 1
ATOM 2126 C C . GLY A 1 273 ? 1.362 -14.431 -8.795 1.00 86.25 273 GLY A C 1
ATOM 2127 O O . GLY A 1 273 ? 1.281 -13.660 -9.747 1.00 86.25 273 GLY A O 1
ATOM 2128 N N . HIS A 1 274 ? 2.130 -15.524 -8.815 1.00 86.88 274 HIS A N 1
ATOM 2129 C CA . HIS A 1 274 ? 2.979 -15.879 -9.952 1.00 86.88 274 HIS A CA 1
ATOM 2130 C C . HIS A 1 274 ? 2.181 -16.047 -11.243 1.00 86.88 274 HIS A C 1
ATOM 2132 O O . HIS A 1 274 ? 2.619 -15.535 -12.266 1.00 86.88 274 HIS A O 1
ATOM 2138 N N . VAL A 1 275 ? 1.003 -16.681 -11.200 1.00 85.69 275 VAL A N 1
ATOM 2139 C CA . VAL A 1 275 ? 0.100 -16.799 -12.362 1.00 85.69 275 VAL A CA 1
ATOM 2140 C C . VAL A 1 275 ? -0.287 -15.422 -12.917 1.00 85.69 275 VAL A C 1
ATOM 2142 O O . VAL A 1 275 ? -0.309 -15.225 -14.131 1.00 85.69 275 VAL A O 1
ATOM 2145 N N . LEU A 1 276 ? -0.594 -14.457 -12.046 1.00 77.50 276 LEU A N 1
ATOM 2146 C CA . LEU A 1 276 ? -1.002 -13.109 -12.455 1.00 77.50 276 LEU A CA 1
ATOM 2147 C C . LEU A 1 276 ? 0.166 -12.263 -12.971 1.00 77.50 276 LEU A C 1
ATOM 2149 O O . LEU A 1 276 ? -0.040 -11.381 -13.805 1.00 77.50 276 LEU A O 1
ATOM 2153 N N . THR A 1 277 ? 1.375 -12.514 -12.473 1.00 72.56 277 THR A N 1
ATOM 2154 C CA . THR A 1 277 ? 2.573 -11.735 -12.799 1.00 72.56 277 THR A CA 1
ATOM 2155 C C . THR A 1 277 ? 3.494 -12.422 -13.797 1.00 72.56 277 THR A C 1
ATOM 2157 O O . THR A 1 277 ? 4.606 -11.929 -13.965 1.00 72.56 277 THR A O 1
ATOM 2160 N N . VAL A 1 278 ? 3.091 -13.537 -14.430 1.00 63.19 278 VAL A N 1
ATOM 2161 C CA . VAL A 1 278 ? 3.945 -14.235 -15.409 1.00 63.19 278 VAL A CA 1
ATOM 2162 C C . VAL A 1 278 ? 4.408 -13.220 -16.467 1.00 63.19 278 VAL A C 1
ATOM 2164 O O . VAL A 1 278 ? 3.546 -12.722 -17.208 1.00 63.19 278 VAL A O 1
ATOM 2167 N N . PRO A 1 279 ? 5.716 -12.894 -16.519 1.00 48.81 279 PRO A N 1
ATOM 2168 C CA . PRO A 1 279 ? 6.259 -11.805 -17.330 1.00 48.81 279 PRO A CA 1
ATOM 2169 C C . PRO A 1 279 ? 6.139 -12.092 -18.818 1.00 48.81 279 PRO A C 1
ATOM 2171 O O . PRO A 1 279 ? 6.660 -13.143 -19.234 1.00 48.81 279 PRO A O 1
#

pLDDT: mean 80.89, std 12.21, range [37.5, 95.38]

Foldseek 3Di:
DDQDDPVQDDDPVPQPDDALQRDAAADADQVVLVVVLVVVLQQLLQEDDDDADDDPRHGYDPSDPGPSVSVVSSVSSVVGNRGHPVVNVCVVCLVCVVVVDPDDPNDDQDPVNVLVVLVVLLVQLVPQDLDPVRLVSQVVVPDPSVCSNVSNVVQVVLQVVQVHSVSSSVVVSVVSVDCVVVVVVQVQQADPVSHGNPVSVVCVVCVVDDLVVLVVVQVVVLVVLVVVVVVVVVVDPDPPPVPDDCLDLNVQSVVLSVVGQDPDSVSSVVSVVCNVPSD